Protein AF-A0A975KNW6-F1 (afdb_monomer)

Sequence (195 aa):
MSKVNPRGKPRDEEKLSDKDKADLKGDYRDTYIIEQSADDKGVGAQMEKNAQLIRDYNWMKNEIDRLQGIIWGGSAPIRSWGVAQYGIESVMPKVSRGKSYAELEALDIREKNQLDRLEKYERHVYALEKALDVLKDERQKIIYDCLLDEMTYRHIALHLARSKYYVRNQRNDIIGQISQSSQINAILTGEKQVV

Structure (mmCIF, N/CA/C/O backbone):
data_AF-A0A975KNW6-F1
#
_entry.id   AF-A0A975KNW6-F1
#
loop_
_atom_site.group_PDB
_atom_site.id
_atom_site.type_symbol
_atom_site.label_atom_id
_atom_site.label_alt_id
_atom_site.label_comp_id
_atom_site.label_asym_id
_atom_site.label_entity_id
_atom_site.label_seq_id
_atom_site.pdbx_PDB_ins_code
_atom_site.Cartn_x
_atom_site.Cartn_y
_atom_site.Cartn_z
_atom_site.occupancy
_atom_site.B_iso_or_equiv
_atom_site.auth_seq_id
_atom_site.auth_comp_id
_atom_site.auth_asym_id
_atom_site.auth_atom_id
_atom_site.pdbx_PDB_model_num
ATOM 1 N N . MET A 1 1 ? -53.222 6.533 -0.546 1.00 41.12 1 MET A N 1
ATOM 2 C CA . MET A 1 1 ? -53.286 7.608 -1.562 1.00 41.12 1 MET A CA 1
ATOM 3 C C . MET A 1 1 ? -52.133 8.575 -1.342 1.00 41.12 1 MET A C 1
ATOM 5 O O . MET A 1 1 ? -51.990 9.111 -0.249 1.00 41.12 1 MET A O 1
ATOM 9 N N . SER A 1 2 ? -51.282 8.707 -2.359 1.00 45.88 2 SER A N 1
ATOM 10 C CA . SER A 1 2 ? -50.082 9.547 -2.410 1.00 45.88 2 SER A CA 1
ATOM 11 C C . SER A 1 2 ? -50.409 11.028 -2.234 1.00 45.88 2 SER A C 1
ATOM 13 O O . SER A 1 2 ? -51.301 11.535 -2.914 1.00 45.88 2 SER A O 1
ATOM 15 N N . LYS A 1 3 ? -49.660 11.749 -1.396 1.00 42.38 3 LYS A N 1
ATOM 16 C CA . LYS A 1 3 ? -49.754 13.213 -1.347 1.00 42.38 3 LYS A CA 1
ATOM 17 C C . LYS A 1 3 ? -48.636 13.824 -2.191 1.00 42.38 3 LYS A C 1
ATOM 19 O O . LYS A 1 3 ? -47.479 13.864 -1.788 1.00 42.38 3 LYS A O 1
ATOM 24 N N . VAL A 1 4 ? -49.025 14.227 -3.398 1.00 38.12 4 VAL A N 1
ATOM 25 C CA . VAL A 1 4 ? -48.255 15.005 -4.376 1.00 38.12 4 VAL A CA 1
ATOM 26 C C . VAL A 1 4 ? -48.348 16.491 -4.001 1.00 38.12 4 VAL A C 1
ATOM 28 O O . VAL A 1 4 ? -49.409 16.960 -3.596 1.00 38.12 4 VAL A O 1
ATOM 31 N N . ASN A 1 5 ? -47.242 17.228 -4.125 1.00 41.69 5 ASN A N 1
ATOM 32 C CA . ASN A 1 5 ? -47.163 18.679 -3.905 1.00 41.69 5 ASN A CA 1
ATOM 33 C C . ASN A 1 5 ? -47.678 19.429 -5.165 1.00 41.69 5 ASN A C 1
ATOM 35 O O . ASN A 1 5 ? -47.299 19.029 -6.270 1.00 41.69 5 ASN A O 1
ATOM 39 N N . PRO A 1 6 ? -48.487 20.509 -5.080 1.00 40.09 6 PRO A N 1
ATOM 40 C CA . PRO A 1 6 ? -49.255 21.038 -6.214 1.00 40.09 6 PRO A CA 1
ATOM 41 C C . PRO A 1 6 ? -48.460 21.908 -7.212 1.00 40.09 6 PRO A C 1
ATOM 43 O O . PRO A 1 6 ? -49.023 22.801 -7.838 1.00 40.09 6 PRO A O 1
ATOM 46 N N . ARG A 1 7 ? -47.150 21.681 -7.391 1.00 43.50 7 ARG A N 1
ATOM 47 C CA . ARG A 1 7 ? -46.308 22.493 -8.299 1.00 43.50 7 ARG A CA 1
ATOM 48 C C . ARG A 1 7 ? -45.405 21.734 -9.272 1.00 43.50 7 ARG A C 1
ATOM 50 O O . ARG A 1 7 ? -44.588 22.378 -9.916 1.00 43.50 7 ARG A O 1
ATOM 57 N N . GLY A 1 8 ? -45.547 20.415 -9.422 1.00 43.66 8 GLY A N 1
ATOM 58 C CA . GLY A 1 8 ? -44.966 19.681 -10.560 1.00 43.66 8 GLY A CA 1
ATOM 59 C C . GLY A 1 8 ? -43.471 19.911 -10.844 1.00 43.66 8 GLY A C 1
ATOM 60 O O . GLY A 1 8 ? -43.059 19.784 -11.992 1.00 43.66 8 GLY A O 1
ATOM 61 N N . LYS A 1 9 ? -42.656 20.264 -9.840 1.00 40.28 9 LYS A N 1
ATOM 62 C CA . LYS A 1 9 ? -41.200 20.370 -9.986 1.00 40.28 9 LYS A CA 1
ATOM 63 C C . LYS A 1 9 ? -40.527 19.127 -9.396 1.00 40.28 9 LYS A C 1
ATOM 65 O O . LYS A 1 9 ? -40.972 18.673 -8.335 1.00 40.28 9 LYS A O 1
ATOM 70 N N . PRO A 1 10 ? -39.500 18.565 -10.064 1.00 37.00 10 PRO A N 1
ATOM 71 C CA . PRO A 1 10 ? -38.691 17.493 -9.495 1.00 37.00 10 PRO A CA 1
ATOM 72 C C . PRO A 1 10 ? -38.141 17.936 -8.138 1.00 37.00 10 PRO A C 1
ATOM 74 O O . PRO A 1 10 ? -37.842 19.115 -7.961 1.00 37.00 10 PRO A O 1
ATOM 77 N N . ARG A 1 11 ? -38.034 17.003 -7.183 1.00 43.94 11 ARG A N 1
ATOM 78 C CA . ARG A 1 11 ? -37.301 17.232 -5.931 1.00 43.94 11 ARG A CA 1
ATOM 79 C C . ARG A 1 11 ? -35.902 17.691 -6.322 1.00 43.94 11 ARG A C 1
ATOM 81 O O . ARG A 1 11 ? -35.208 16.940 -7.001 1.00 43.94 11 ARG A O 1
ATOM 88 N N . ASP A 1 12 ? -35.582 18.928 -5.968 1.00 41.41 12 ASP A N 1
ATOM 89 C CA . ASP A 1 12 ? -34.339 19.584 -6.332 1.00 41.41 12 ASP A CA 1
ATOM 90 C C . ASP A 1 12 ? -33.160 18.648 -6.044 1.00 41.41 12 ASP A C 1
ATOM 92 O O . ASP A 1 12 ? -33.037 18.106 -4.944 1.00 41.41 12 ASP A O 1
ATOM 96 N N . GLU A 1 13 ? -32.323 18.436 -7.059 1.00 46.88 13 GLU A N 1
ATOM 97 C CA . GLU A 1 13 ? -30.963 17.950 -6.874 1.00 46.88 13 GLU A CA 1
ATOM 98 C C . GLU A 1 13 ? -30.316 18.878 -5.847 1.00 46.88 13 GLU A C 1
ATOM 100 O O . GLU A 1 13 ? -30.053 20.051 -6.128 1.00 46.88 13 GLU A O 1
ATOM 105 N N . GLU A 1 14 ? -30.155 18.381 -4.623 1.00 50.44 14 GLU A N 1
ATOM 106 C CA . GLU A 1 14 ? -29.514 19.092 -3.530 1.00 50.44 14 GLU A CA 1
ATOM 107 C C . GLU A 1 14 ? -28.067 19.355 -3.951 1.00 50.44 14 GLU A C 1
ATOM 109 O O . GLU A 1 14 ? -27.184 18.502 -3.846 1.00 50.44 14 GLU A O 1
ATOM 114 N N . LYS A 1 15 ? -27.838 20.529 -4.547 1.00 48.03 15 LYS A N 1
ATOM 115 C CA . LYS A 1 15 ? -26.510 20.984 -4.937 1.00 48.03 15 LYS A CA 1
ATOM 116 C C . LYS A 1 15 ? -25.700 21.128 -3.659 1.00 48.03 15 LYS A C 1
ATOM 118 O O . LYS A 1 15 ? -25.860 22.105 -2.931 1.00 48.03 15 LYS A O 1
ATOM 123 N N . LEU A 1 16 ? -24.852 20.131 -3.418 1.00 48.84 16 LEU A N 1
ATOM 124 C CA . LEU A 1 16 ? -23.883 20.083 -2.331 1.00 48.84 16 LEU A CA 1
ATOM 125 C C . LEU A 1 16 ? -23.209 21.456 -2.192 1.00 48.84 16 LEU A C 1
ATOM 127 O O . LEU A 1 16 ? -22.674 21.975 -3.184 1.00 48.84 16 LEU A O 1
ATOM 131 N N . SER A 1 17 ? -23.298 22.069 -1.007 1.00 51.53 17 SER A N 1
ATOM 132 C CA . SER A 1 17 ? -22.885 23.459 -0.828 1.00 51.53 17 SER A CA 1
ATOM 133 C C . SER A 1 17 ? -21.381 23.602 -1.066 1.00 51.53 17 SER A C 1
ATOM 135 O O . SER A 1 17 ? -20.599 22.678 -0.836 1.00 51.53 17 SER A O 1
ATOM 137 N N . ASP A 1 18 ? -20.939 24.765 -1.542 1.00 52.47 18 ASP A N 1
ATOM 138 C CA . ASP A 1 18 ? -19.526 24.966 -1.880 1.00 52.47 18 ASP A CA 1
ATOM 139 C C . ASP A 1 18 ? -18.598 24.900 -0.646 1.00 52.47 18 ASP A C 1
ATOM 141 O O . ASP A 1 18 ? -17.398 24.671 -0.798 1.00 52.47 18 ASP A O 1
ATOM 145 N N . LYS A 1 19 ? -19.152 24.990 0.576 1.00 50.16 19 LYS A N 1
ATOM 146 C CA . LYS A 1 19 ? -18.443 24.672 1.828 1.00 50.16 19 LYS A CA 1
ATOM 147 C C . LYS A 1 19 ? -18.201 23.170 1.998 1.00 50.16 19 LYS A C 1
ATOM 149 O O . LYS A 1 19 ? -17.087 22.777 2.318 1.00 50.16 19 LYS A O 1
ATOM 154 N N . ASP A 1 20 ? -19.182 22.333 1.674 1.00 51.00 20 ASP A N 1
ATOM 155 C CA . ASP A 1 20 ? -19.053 20.871 1.756 1.00 51.00 20 ASP A CA 1
ATOM 156 C C . ASP A 1 20 ? -18.050 20.329 0.715 1.00 51.00 20 ASP A C 1
ATOM 158 O O . ASP A 1 20 ? -17.345 19.349 0.960 1.00 51.00 20 ASP A O 1
ATOM 162 N N . LYS A 1 21 ? -17.912 21.004 -0.438 1.00 46.75 21 LYS A N 1
ATOM 163 C CA . LYS A 1 21 ? -16.868 20.704 -1.443 1.00 46.75 21 LYS A CA 1
ATOM 164 C C . LYS A 1 21 ? -15.463 21.118 -0.995 1.00 46.75 21 LYS A C 1
ATOM 166 O O . LYS A 1 21 ? -14.488 20.485 -1.403 1.00 46.75 21 LYS A O 1
ATOM 171 N N . ALA A 1 22 ? -15.349 22.172 -0.186 1.00 44.91 22 ALA A N 1
ATOM 172 C CA . ALA A 1 22 ? -14.082 22.604 0.402 1.00 44.91 22 ALA A CA 1
ATOM 173 C C . ALA A 1 22 ? -13.646 21.667 1.544 1.00 44.91 22 ALA A C 1
ATOM 175 O O . ALA A 1 22 ? -12.467 21.317 1.620 1.00 44.91 22 ALA A O 1
ATOM 176 N N . ASP A 1 23 ? -14.594 21.165 2.340 1.00 45.78 23 ASP A N 1
ATOM 177 C CA . ASP A 1 23 ? -14.338 20.184 3.403 1.00 45.78 23 ASP A CA 1
ATOM 178 C C . ASP A 1 23 ? -13.879 18.824 2.845 1.00 45.78 23 ASP A C 1
ATOM 180 O O . ASP A 1 23 ? -13.002 18.180 3.422 1.00 45.78 23 ASP A O 1
ATOM 184 N N . LEU A 1 24 ? -14.360 18.426 1.659 1.00 46.09 24 LEU A N 1
ATOM 185 C CA . LEU A 1 24 ? -13.878 17.233 0.944 1.00 46.09 24 LEU A CA 1
ATOM 186 C C . LEU A 1 24 ? -12.406 17.332 0.503 1.00 46.09 24 LEU A C 1
ATOM 188 O O . LEU A 1 24 ? -11.739 16.306 0.385 1.00 46.09 24 LEU A O 1
ATOM 192 N N . LYS A 1 25 ? -11.876 18.545 0.288 1.00 38.94 25 LYS A N 1
ATOM 193 C CA . LYS A 1 25 ? -10.448 18.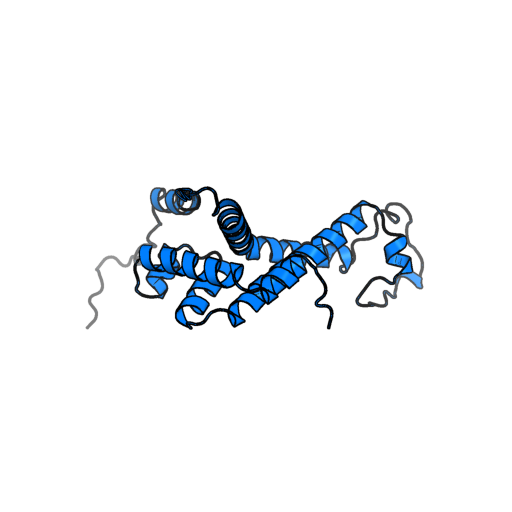772 -0.010 1.00 38.94 25 LYS A CA 1
ATOM 194 C C . LYS A 1 25 ? -9.604 19.057 1.242 1.00 38.94 25 LYS A C 1
ATOM 196 O O . LYS A 1 25 ? -8.379 18.973 1.169 1.00 38.94 25 LYS A O 1
ATOM 201 N N . GLY A 1 26 ? -10.237 19.395 2.369 1.00 34.81 26 GLY A N 1
ATOM 202 C CA . GLY A 1 26 ? -9.580 19.813 3.613 1.00 34.81 26 GLY A CA 1
ATOM 203 C C . GLY A 1 26 ? -9.347 18.706 4.649 1.00 34.81 26 GLY A C 1
ATOM 204 O O . GLY A 1 26 ? -8.400 18.806 5.423 1.00 34.81 26 GLY A O 1
ATOM 205 N N . ASP A 1 27 ? -10.142 17.630 4.647 1.00 42.25 27 ASP A N 1
ATOM 206 C CA . ASP A 1 27 ? -10.111 16.589 5.701 1.00 42.25 27 ASP A CA 1
ATOM 207 C C . ASP A 1 27 ? -8.906 15.616 5.586 1.00 42.25 27 ASP A C 1
ATOM 209 O O . ASP A 1 27 ? -8.661 14.805 6.475 1.00 42.25 27 ASP A O 1
ATOM 213 N N . TYR A 1 28 ? -8.109 15.703 4.509 1.00 43.47 28 TYR A N 1
ATOM 214 C CA . TYR A 1 28 ? -6.912 14.867 4.294 1.00 43.47 28 TYR A CA 1
ATOM 215 C C . TYR A 1 28 ? -5.630 15.395 4.965 1.00 43.47 28 TYR A C 1
ATOM 217 O O . TYR A 1 28 ? -4.590 14.738 4.900 1.00 43.47 28 TYR A O 1
ATOM 225 N N . ARG A 1 29 ? -5.682 16.561 5.627 1.00 39.34 29 ARG A N 1
ATOM 226 C CA . ARG A 1 29 ? -4.549 17.151 6.368 1.00 39.34 29 ARG A CA 1
ATOM 227 C C . ARG A 1 29 ? -4.716 17.071 7.886 1.00 39.34 29 ARG A C 1
ATOM 229 O O . ARG A 1 29 ? -4.281 17.972 8.596 1.00 39.34 29 ARG A O 1
ATOM 236 N N . ASP A 1 30 ? -5.328 16.004 8.393 1.00 38.41 30 ASP A N 1
ATOM 237 C CA . ASP A 1 30 ? -5.411 15.784 9.837 1.00 38.41 30 ASP A CA 1
ATOM 238 C C . ASP A 1 30 ? -4.037 15.305 10.346 1.00 38.41 30 ASP A C 1
ATOM 240 O O . ASP A 1 30 ? -3.659 14.136 10.233 1.00 38.41 3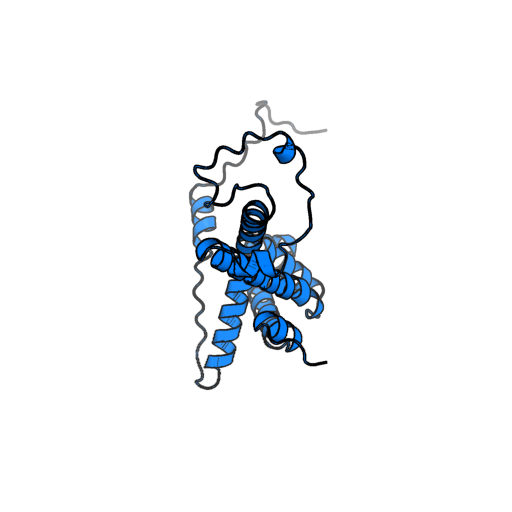0 ASP A O 1
ATOM 244 N N . THR A 1 31 ? -3.240 16.270 10.805 1.00 40.47 31 THR A N 1
ATOM 245 C CA . THR A 1 31 ? -1.871 16.107 11.293 1.00 40.47 31 THR A CA 1
ATOM 246 C C . THR A 1 31 ? -1.819 15.098 12.433 1.00 40.47 31 THR A C 1
ATOM 248 O O . THR A 1 31 ? -2.440 15.277 13.481 1.00 40.47 31 THR A O 1
ATOM 251 N N . TYR A 1 32 ? -1.043 14.040 12.227 1.00 43.53 32 TYR A N 1
ATOM 252 C CA . TYR A 1 32 ? -0.640 13.108 13.265 1.00 43.53 32 TYR A CA 1
ATOM 253 C C . TYR A 1 32 ? 0.228 13.825 14.302 1.00 43.53 32 TYR A C 1
ATOM 255 O O . TYR A 1 32 ? 1.377 14.159 14.027 1.00 43.53 32 TYR A O 1
ATOM 263 N N . ILE A 1 33 ? -0.302 14.032 15.505 1.00 36.81 33 ILE A N 1
ATOM 264 C CA . ILE A 1 33 ? 0.531 14.251 16.688 1.00 36.81 33 ILE A CA 1
ATOM 265 C C . ILE A 1 33 ? 0.653 12.888 17.363 1.00 36.81 33 ILE A C 1
ATOM 267 O O . ILE A 1 33 ? -0.275 12.419 18.017 1.00 36.81 33 ILE A O 1
ATOM 271 N N . ILE A 1 34 ? 1.777 12.218 17.116 1.00 45.09 34 ILE A N 1
ATOM 272 C CA . ILE A 1 34 ? 2.233 11.083 17.917 1.00 45.09 34 ILE A CA 1
ATOM 273 C C . ILE A 1 34 ? 3.106 11.702 19.013 1.00 45.09 34 ILE A C 1
ATOM 275 O O . ILE A 1 34 ? 4.195 12.196 18.718 1.00 45.09 34 ILE A O 1
ATOM 279 N N . GLU A 1 35 ? 2.615 11.752 20.251 1.00 37.69 35 GLU A N 1
ATOM 280 C CA . GLU A 1 35 ? 3.440 12.116 21.410 1.00 37.69 35 GLU A CA 1
ATOM 281 C C . GLU A 1 35 ? 4.535 11.045 21.581 1.00 37.69 35 GLU A C 1
ATOM 283 O O . GLU A 1 35 ? 4.246 9.851 21.626 1.00 37.69 35 GLU A O 1
ATOM 288 N N . GLN A 1 36 ? 5.804 11.471 21.558 1.00 38.66 36 GLN A N 1
ATOM 289 C CA . GLN A 1 36 ? 6.978 10.602 21.413 1.00 38.66 36 GLN A CA 1
ATOM 290 C C . GLN A 1 36 ? 7.615 10.225 22.761 1.00 38.66 36 GLN A C 1
ATOM 292 O O . GLN A 1 36 ? 8.067 11.110 23.489 1.00 38.66 36 GLN A O 1
ATOM 297 N N . SER A 1 37 ? 7.811 8.925 23.005 1.00 36.44 37 SER A N 1
ATOM 298 C CA . SER A 1 37 ? 8.944 8.386 23.779 1.00 36.44 37 SER A CA 1
ATOM 299 C C . SER A 1 37 ? 10.050 7.907 22.828 1.00 36.44 37 SER A C 1
ATOM 301 O O . SER A 1 37 ? 9.799 7.451 21.715 1.00 36.44 37 SER A O 1
ATOM 303 N N . ALA A 1 38 ? 11.313 8.095 23.218 1.00 43.25 38 ALA A N 1
ATOM 304 C CA . ALA A 1 38 ? 12.456 8.087 22.300 1.00 43.25 38 ALA A CA 1
ATOM 305 C C . ALA A 1 38 ? 12.845 6.710 21.715 1.00 43.25 38 ALA A C 1
ATOM 307 O O . ALA A 1 38 ? 13.523 6.695 20.685 1.00 43.25 38 ALA A O 1
ATOM 308 N N . ASP A 1 39 ? 12.361 5.604 22.287 1.00 48.56 39 ASP A N 1
ATOM 309 C CA . ASP A 1 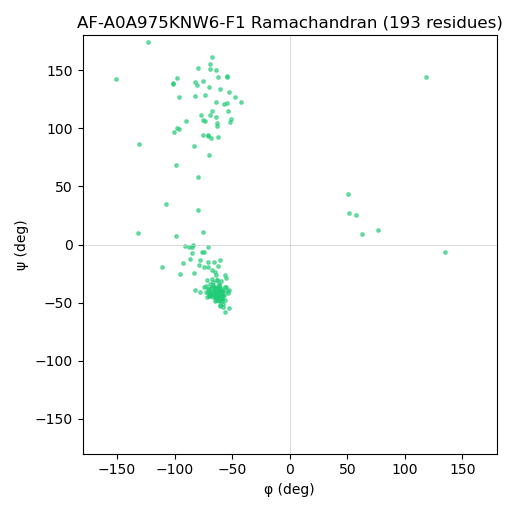39 ? 12.571 4.235 21.784 1.00 48.56 39 ASP A CA 1
ATOM 310 C C . ASP A 1 39 ? 11.518 3.816 20.728 1.00 48.56 39 ASP A C 1
ATOM 312 O O . ASP A 1 39 ? 11.729 2.879 19.958 1.00 48.56 39 ASP A O 1
ATOM 316 N N . ASP A 1 40 ? 10.433 4.591 20.586 1.00 52.91 40 ASP A N 1
ATOM 317 C CA . ASP A 1 40 ? 9.322 4.351 19.648 1.00 52.91 40 ASP A CA 1
ATOM 318 C C . ASP A 1 40 ? 9.539 4.960 18.251 1.00 52.91 40 ASP A C 1
ATOM 320 O O . ASP A 1 40 ? 8.715 4.798 17.344 1.00 52.91 40 ASP A O 1
ATOM 324 N N . LYS A 1 41 ? 10.655 5.668 18.031 1.00 52.84 41 LYS A N 1
ATOM 325 C CA . LYS A 1 41 ? 10.902 6.424 16.786 1.00 52.84 41 LYS A CA 1
ATOM 326 C C . LYS A 1 41 ? 10.951 5.536 15.539 1.00 52.84 41 LYS A C 1
ATOM 328 O O . LYS A 1 41 ? 10.514 5.964 14.472 1.00 52.84 41 LYS A O 1
ATOM 333 N N . GLY A 1 42 ? 11.461 4.308 15.662 1.00 59.41 42 GLY A N 1
ATOM 334 C CA . GLY A 1 42 ? 11.544 3.358 14.547 1.00 59.41 42 GLY A CA 1
ATOM 335 C C . GLY A 1 42 ? 10.181 2.789 14.147 1.00 59.41 42 GLY A C 1
ATOM 336 O O . GLY A 1 42 ? 9.838 2.767 12.964 1.00 59.41 42 GLY A O 1
ATOM 337 N N . VAL A 1 43 ? 9.379 2.391 15.139 1.00 63.28 43 VAL A N 1
ATOM 338 C CA . VAL A 1 43 ? 8.045 1.812 14.923 1.00 63.28 43 VAL A CA 1
ATOM 339 C C . VAL A 1 43 ? 7.078 2.878 14.413 1.00 63.28 43 VAL A C 1
ATOM 341 O O . VAL A 1 43 ? 6.396 2.651 13.415 1.00 63.28 43 VAL A O 1
ATOM 344 N N . GLY A 1 44 ? 7.087 4.077 15.007 1.00 72.56 44 GLY A N 1
ATOM 345 C CA . GLY A 1 44 ? 6.262 5.197 14.546 1.00 72.56 44 GLY A CA 1
ATOM 346 C C . GLY A 1 44 ? 6.575 5.612 13.105 1.00 72.56 44 GLY A C 1
ATOM 347 O O . GLY A 1 44 ? 5.660 5.823 12.308 1.00 72.56 44 GLY A O 1
ATOM 348 N N . ALA A 1 45 ? 7.858 5.646 12.725 1.00 79.25 45 ALA A N 1
ATOM 349 C CA . ALA A 1 45 ? 8.260 5.933 11.349 1.00 79.25 45 ALA A CA 1
ATOM 350 C C . ALA A 1 45 ? 7.791 4.851 10.361 1.00 79.25 45 ALA A C 1
ATOM 352 O O . ALA A 1 45 ? 7.398 5.173 9.240 1.00 79.25 45 ALA A O 1
ATOM 353 N N . GLN A 1 46 ? 7.813 3.576 10.760 1.00 80.62 46 GLN A N 1
ATOM 354 C CA . GLN A 1 46 ? 7.316 2.485 9.920 1.00 80.62 46 GLN A CA 1
ATOM 355 C C . GLN A 1 46 ? 5.793 2.529 9.762 1.00 80.62 46 GLN A C 1
ATOM 357 O O . GLN A 1 46 ? 5.284 2.320 8.661 1.00 80.62 46 GLN A O 1
ATOM 362 N N . MET A 1 47 ? 5.064 2.845 10.833 1.00 84.69 47 MET A N 1
ATOM 363 C CA . MET A 1 47 ? 3.614 3.026 10.778 1.00 84.69 47 MET A CA 1
ATOM 364 C C . MET A 1 47 ? 3.225 4.170 9.835 1.00 84.69 47 MET A C 1
ATOM 366 O O . MET A 1 47 ? 2.320 3.995 9.023 1.00 84.69 47 MET A O 1
ATOM 370 N N . GLU A 1 48 ? 3.936 5.304 9.874 1.00 87.00 48 GLU A N 1
ATOM 371 C CA . GLU A 1 48 ? 3.683 6.418 8.947 1.00 87.00 48 GLU A CA 1
ATOM 372 C C . GLU A 1 48 ? 3.977 6.027 7.492 1.00 87.00 48 GLU A C 1
ATOM 374 O O . GLU A 1 48 ? 3.191 6.337 6.598 1.00 87.00 48 GLU A O 1
ATOM 379 N N . LYS A 1 49 ? 5.059 5.276 7.240 1.00 89.31 49 LYS A N 1
ATOM 380 C CA . LYS A 1 49 ? 5.345 4.737 5.899 1.00 89.31 49 LYS A CA 1
ATOM 381 C C . LYS A 1 49 ? 4.211 3.842 5.403 1.00 89.31 49 LYS A C 1
ATOM 383 O O . LYS A 1 49 ? 3.731 4.041 4.293 1.00 89.31 49 LYS A O 1
ATOM 388 N N . ASN A 1 50 ? 3.744 2.901 6.221 1.00 91.00 50 ASN A N 1
ATOM 389 C CA . ASN A 1 50 ? 2.645 2.007 5.849 1.00 91.00 50 ASN A CA 1
ATOM 390 C C . ASN A 1 50 ? 1.342 2.791 5.615 1.00 91.00 50 ASN A C 1
ATOM 392 O O . ASN A 1 50 ? 0.623 2.527 4.654 1.00 91.00 50 ASN A O 1
ATOM 396 N N . ALA A 1 51 ? 1.065 3.800 6.444 1.00 90.81 51 ALA A N 1
ATOM 397 C CA . ALA A 1 51 ? -0.072 4.698 6.270 1.00 90.81 51 ALA A CA 1
ATOM 398 C C . ALA A 1 51 ? -0.014 5.465 4.939 1.00 90.81 51 ALA A C 1
ATOM 400 O O . ALA A 1 51 ? -1.044 5.633 4.286 1.00 90.81 51 ALA A O 1
ATOM 401 N N . GLN A 1 52 ? 1.177 5.915 4.534 1.00 91.06 52 GLN A N 1
ATOM 402 C CA . GLN A 1 52 ? 1.401 6.556 3.243 1.00 91.06 52 GLN A CA 1
ATOM 403 C C . GLN A 1 52 ? 1.188 5.581 2.081 1.00 91.06 52 GLN A C 1
ATOM 405 O O . GLN A 1 52 ? 0.496 5.928 1.134 1.00 91.06 52 GLN A O 1
ATOM 410 N N . LEU A 1 53 ? 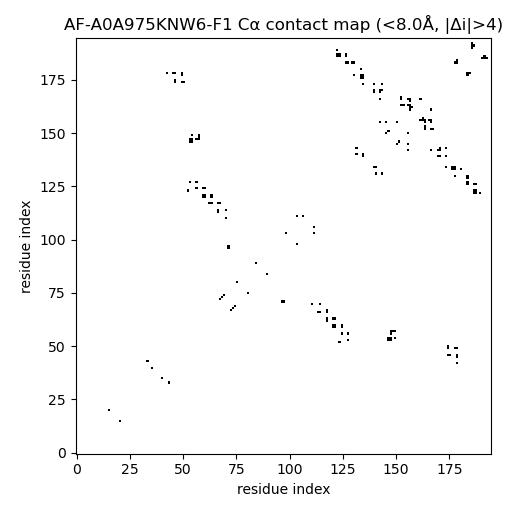1.689 4.347 2.184 1.00 91.62 53 LEU A N 1
ATOM 411 C CA . LEU A 1 53 ? 1.500 3.330 1.146 1.00 91.62 53 LEU A CA 1
ATOM 412 C C . LEU A 1 53 ? 0.030 2.976 0.914 1.00 91.62 53 LEU A C 1
ATOM 414 O O . LEU A 1 53 ? -0.377 2.835 -0.234 1.00 91.62 53 LEU A O 1
ATOM 418 N N . ILE A 1 54 ? -0.767 2.880 1.982 1.00 92.88 54 ILE A N 1
ATOM 419 C CA . ILE A 1 54 ? -2.218 2.668 1.873 1.00 92.88 54 ILE A CA 1
ATOM 420 C C . ILE A 1 54 ? -2.870 3.834 1.121 1.00 92.88 54 ILE A C 1
ATOM 422 O O . ILE A 1 54 ? -3.681 3.601 0.233 1.00 92.88 54 ILE A O 1
ATOM 426 N N . ARG A 1 55 ? -2.494 5.083 1.441 1.00 91.06 55 ARG A N 1
ATOM 427 C CA . ARG A 1 55 ? -3.007 6.274 0.739 1.00 91.06 55 ARG A CA 1
ATOM 428 C C . ARG A 1 55 ? -2.618 6.286 -0.739 1.00 91.06 55 ARG A C 1
ATOM 430 O O . ARG A 1 55 ? -3.426 6.676 -1.567 1.00 91.06 55 ARG A O 1
ATOM 437 N N . ASP A 1 56 ? -1.403 5.858 -1.058 1.00 92.50 56 ASP A N 1
ATOM 438 C CA . ASP A 1 56 ? -0.874 5.898 -2.422 1.00 92.50 56 ASP A CA 1
ATOM 439 C C . ASP A 1 56 ? -1.304 4.688 -3.272 1.00 92.50 56 ASP A C 1
ATOM 441 O O . ASP A 1 56 ? -0.934 4.616 -4.442 1.00 92.50 56 ASP A O 1
ATOM 445 N N . TYR A 1 57 ? -2.076 3.737 -2.727 1.00 92.56 57 TYR A N 1
ATOM 446 C CA . TYR A 1 57 ? -2.459 2.490 -3.404 1.00 92.56 57 TYR A CA 1
ATOM 447 C C . TYR A 1 57 ? -3.089 2.719 -4.784 1.00 92.56 57 TYR A C 1
ATOM 449 O O . TYR A 1 57 ? -2.598 2.188 -5.784 1.00 92.56 57 TYR A O 1
ATOM 457 N N . ASN A 1 58 ? -4.139 3.540 -4.862 1.00 90.06 58 ASN A N 1
ATOM 458 C CA . ASN A 1 58 ? -4.850 3.790 -6.115 1.00 90.06 58 ASN A CA 1
ATOM 459 C C . ASN A 1 58 ? -3.957 4.529 -7.129 1.00 90.06 58 ASN A C 1
ATOM 461 O O . ASN A 1 58 ? -3.914 4.188 -8.311 1.00 90.06 58 ASN A O 1
ATOM 465 N N . TRP A 1 59 ? -3.168 5.503 -6.663 1.00 93.81 59 TRP A N 1
ATOM 466 C CA . TRP A 1 59 ? -2.173 6.180 -7.497 1.00 93.81 59 TRP A CA 1
ATOM 467 C C . TRP A 1 59 ? -1.131 5.200 -8.058 1.00 93.81 59 TRP A C 1
ATOM 469 O O . TRP A 1 59 ? -0.844 5.241 -9.255 1.00 93.81 59 TRP A O 1
ATOM 479 N N . MET A 1 60 ? -0.616 4.284 -7.229 1.00 91.75 60 MET A N 1
ATOM 480 C CA . MET A 1 60 ? 0.330 3.252 -7.658 1.00 91.75 60 MET A CA 1
ATOM 481 C C . MET A 1 60 ? -0.288 2.330 -8.709 1.00 91.75 60 MET A C 1
ATOM 483 O O . MET A 1 60 ? 0.380 2.048 -9.696 1.00 91.75 60 MET A O 1
ATOM 487 N N . LYS A 1 61 ? -1.551 1.906 -8.563 1.00 88.44 61 LYS A N 1
ATOM 488 C CA . LYS A 1 61 ? -2.236 1.085 -9.580 1.00 88.44 61 LYS A CA 1
ATOM 489 C C . LYS A 1 61 ? -2.366 1.794 -10.923 1.00 88.44 61 LYS A C 1
ATOM 491 O O . LYS A 1 61 ? -1.993 1.229 -11.944 1.00 88.44 61 LYS A O 1
ATOM 496 N N . ASN A 1 62 ? -2.793 3.053 -10.917 1.00 90.38 62 ASN A N 1
ATOM 497 C CA . ASN A 1 62 ? -2.888 3.846 -12.144 1.00 90.38 62 ASN A CA 1
ATOM 498 C C . ASN A 1 62 ? -1.514 4.041 -12.815 1.00 90.38 62 ASN A C 1
ATOM 500 O O . ASN A 1 62 ? -1.394 4.028 -14.041 1.00 90.38 62 ASN A O 1
ATOM 504 N N . GLU A 1 63 ? -0.463 4.226 -12.014 1.00 92.12 63 GLU A N 1
ATOM 505 C CA . GLU A 1 63 ? 0.903 4.370 -12.517 1.00 92.12 63 GLU A CA 1
ATOM 506 C C . GLU A 1 63 ? 1.476 3.045 -13.033 1.00 92.12 63 GLU A C 1
ATOM 508 O O . GLU A 1 63 ? 2.177 3.056 -14.045 1.00 92.12 63 GLU A O 1
ATOM 513 N N . ILE A 1 64 ? 1.146 1.914 -12.399 1.00 86.25 64 ILE A N 1
ATOM 514 C CA . ILE A 1 64 ? 1.421 0.571 -12.922 1.00 86.25 64 ILE A CA 1
ATOM 515 C C . ILE A 1 64 ? 0.775 0.454 -14.299 1.00 86.25 64 ILE A C 1
ATOM 517 O O . ILE A 1 64 ? 1.508 0.300 -15.268 1.00 86.25 64 ILE A O 1
ATOM 521 N N . ASP A 1 65 ? -0.537 0.652 -14.429 1.00 85.38 65 ASP A N 1
ATOM 522 C CA . ASP A 1 65 ? -1.245 0.524 -15.712 1.00 85.38 65 ASP A CA 1
ATOM 523 C C . ASP A 1 65 ? -0.609 1.390 -16.816 1.00 85.38 65 ASP A C 1
ATOM 525 O O . ASP A 1 65 ? -0.391 0.938 -17.946 1.00 85.38 65 ASP A O 1
ATOM 529 N N . ARG A 1 66 ? -0.212 2.626 -16.481 1.00 89.12 66 ARG A N 1
ATOM 530 C CA . ARG A 1 66 ? 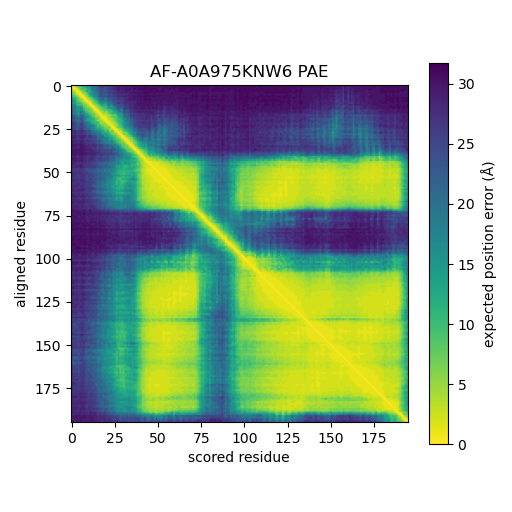0.502 3.522 -17.402 1.00 89.12 66 ARG A CA 1
ATOM 531 C C . ARG A 1 66 ? 1.881 2.981 -17.797 1.00 89.12 66 ARG A C 1
ATOM 533 O O . ARG A 1 66 ? 2.240 3.035 -18.974 1.00 89.12 66 ARG A O 1
ATOM 540 N N . LEU A 1 67 ? 2.681 2.513 -16.837 1.00 85.81 67 LEU A N 1
ATOM 541 C CA . LEU A 1 67 ? 4.026 1.975 -17.077 1.00 85.81 67 LEU A CA 1
ATOM 542 C C . LEU A 1 67 ? 3.971 0.661 -17.859 1.00 85.81 67 LEU A C 1
ATOM 544 O O . LEU A 1 67 ? 4.724 0.505 -18.818 1.00 85.81 67 LEU A O 1
ATOM 548 N N . GLN A 1 68 ? 3.046 -0.232 -17.512 1.00 82.38 68 GLN A N 1
ATOM 549 C CA . GLN A 1 68 ? 2.765 -1.466 -18.240 1.00 82.38 68 GLN A CA 1
ATOM 550 C C . GLN A 1 68 ? 2.377 -1.158 -19.693 1.00 82.38 68 GLN A C 1
ATOM 552 O O . GLN A 1 68 ? 2.918 -1.758 -20.625 1.00 82.38 68 GLN A O 1
ATOM 557 N N . GLY A 1 69 ? 1.524 -0.149 -19.902 1.00 79.25 69 GLY A N 1
ATOM 558 C CA . GLY A 1 69 ? 1.183 0.359 -21.228 1.00 79.25 69 GLY A CA 1
ATOM 559 C C . GLY A 1 69 ? 2.391 0.893 -22.004 1.00 79.25 69 GLY A C 1
ATOM 560 O O . GLY A 1 69 ? 2.538 0.590 -23.178 1.00 79.25 69 GLY A O 1
ATOM 561 N N . ILE A 1 70 ? 3.305 1.632 -21.373 1.00 81.62 70 ILE A N 1
ATOM 562 C CA . ILE A 1 70 ? 4.508 2.148 -22.054 1.00 81.62 70 ILE A CA 1
ATOM 563 C C . ILE A 1 70 ? 5.489 1.025 -22.410 1.00 81.62 70 ILE A C 1
ATOM 565 O O . ILE A 1 70 ? 6.074 1.040 -23.491 1.00 81.62 70 ILE A O 1
ATOM 569 N N . ILE A 1 71 ? 5.698 0.078 -21.496 1.00 75.94 71 ILE A N 1
ATOM 570 C CA . ILE A 1 71 ? 6.756 -0.935 -21.594 1.00 75.94 71 ILE A CA 1
ATOM 571 C C . ILE A 1 71 ? 6.332 -2.103 -22.488 1.00 75.94 71 ILE A C 1
ATOM 573 O O . ILE A 1 71 ? 7.153 -2.609 -23.256 1.00 75.94 71 ILE A O 1
ATOM 577 N N . TRP A 1 72 ? 5.070 -2.527 -22.397 1.00 72.69 72 TRP A N 1
ATOM 578 C CA . TRP A 1 72 ? 4.537 -3.675 -23.137 1.00 72.69 72 TRP A CA 1
ATOM 579 C C . TRP A 1 72 ? 3.530 -3.284 -24.226 1.00 72.69 72 TRP A C 1
ATOM 581 O O . TRP A 1 72 ? 3.317 -4.051 -25.163 1.00 72.69 72 TRP A O 1
ATOM 591 N N . GLY A 1 73 ? 2.941 -2.089 -24.150 1.00 62.59 73 GLY A N 1
ATOM 592 C CA . GLY A 1 73 ? 1.976 -1.559 -25.115 1.00 62.59 73 GLY A CA 1
ATOM 593 C C . GLY A 1 73 ? 2.602 -0.602 -26.135 1.00 62.59 73 GLY A C 1
ATOM 594 O O . GLY A 1 73 ? 2.313 0.588 -26.146 1.00 62.59 73 GLY A O 1
ATOM 595 N N . GLY A 1 74 ? 3.441 -1.123 -27.031 1.00 53.50 74 GLY A N 1
ATOM 596 C CA . GLY A 1 74 ? 3.665 -0.543 -28.366 1.00 53.50 74 GLY A CA 1
ATOM 597 C C . GLY A 1 74 ? 4.266 0.868 -28.485 1.00 53.50 74 GLY A C 1
ATOM 598 O O . GLY A 1 74 ? 4.301 1.389 -29.600 1.00 53.50 74 GLY A O 1
ATOM 599 N N . SER A 1 75 ? 4.760 1.506 -27.417 1.00 44.50 75 SER A N 1
ATOM 600 C CA . SER A 1 75 ? 5.560 2.725 -27.582 1.00 44.50 75 SER A CA 1
ATOM 601 C C . SER A 1 75 ? 6.872 2.346 -28.261 1.00 44.50 75 SER A C 1
ATOM 603 O O . SER A 1 75 ? 7.680 1.613 -27.694 1.00 44.50 75 SER A O 1
ATOM 605 N N . ALA A 1 76 ? 7.079 2.846 -29.479 1.00 47.28 76 ALA A N 1
ATOM 606 C CA . ALA A 1 76 ? 8.324 2.655 -30.204 1.00 47.28 76 ALA A CA 1
ATOM 607 C C . ALA A 1 76 ? 9.503 3.099 -29.306 1.00 47.28 76 ALA A C 1
ATOM 609 O O . ALA A 1 76 ? 9.419 4.180 -28.704 1.00 47.28 76 ALA A O 1
ATOM 610 N N . PRO A 1 77 ? 10.564 2.284 -29.156 1.00 47.09 77 PRO A N 1
ATOM 611 C CA . PRO A 1 77 ? 11.729 2.673 -28.371 1.00 47.09 77 PRO A CA 1
ATOM 612 C C . PRO A 1 77 ? 12.262 4.011 -28.894 1.00 47.09 77 PRO A C 1
ATOM 614 O O . PRO A 1 77 ? 12.240 4.272 -30.093 1.00 47.09 77 PRO A O 1
ATOM 617 N N . ILE A 1 78 ? 12.780 4.880 -28.025 1.00 47.38 78 ILE A N 1
ATOM 618 C CA . ILE A 1 78 ? 13.348 6.175 -28.463 1.00 47.38 78 ILE A CA 1
ATOM 619 C C . ILE A 1 78 ? 14.459 5.980 -29.508 1.00 47.38 78 ILE A C 1
ATOM 621 O O . ILE A 1 78 ? 14.650 6.826 -30.377 1.00 47.38 78 ILE A O 1
ATOM 625 N N . ARG A 1 79 ? 15.124 4.819 -29.501 1.00 47.03 79 ARG A N 1
ATOM 626 C CA . ARG A 1 79 ? 16.104 4.415 -30.518 1.00 47.03 79 ARG A CA 1
ATOM 627 C C . ARG A 1 79 ? 15.534 4.271 -31.936 1.00 47.03 79 ARG A C 1
ATOM 629 O O . ARG A 1 79 ? 16.306 4.301 -32.887 1.00 47.03 79 ARG A O 1
ATOM 636 N N . SER A 1 80 ? 14.216 4.147 -32.101 1.00 45.91 80 SER A N 1
ATOM 637 C CA . SER A 1 80 ? 13.539 4.165 -33.404 1.00 45.91 80 SER A CA 1
ATOM 638 C C . SER A 1 80 ? 12.925 5.526 -33.756 1.00 45.91 80 SER A C 1
ATOM 640 O O . SER A 1 80 ? 12.245 5.635 -34.776 1.00 45.91 80 SER A O 1
ATOM 642 N N . TRP A 1 81 ? 13.173 6.585 -32.972 1.00 38.19 81 TRP A N 1
ATOM 643 C CA . TRP A 1 81 ? 12.838 7.964 -33.349 1.00 38.19 81 TRP A CA 1
ATOM 644 C C . TRP A 1 81 ? 13.771 8.431 -34.480 1.00 38.19 81 TRP A C 1
ATOM 646 O O . TRP A 1 81 ? 14.758 9.125 -34.256 1.00 38.19 81 TRP A O 1
ATOM 656 N N . GLY A 1 82 ? 13.496 7.981 -35.708 1.00 45.03 82 GLY A N 1
ATOM 657 C CA . GLY A 1 82 ? 14.252 8.351 -36.910 1.00 45.03 82 GLY A CA 1
ATOM 658 C C . GLY A 1 82 ? 14.608 7.202 -37.855 1.00 45.03 82 GLY A C 1
ATOM 659 O O . GLY A 1 82 ? 15.084 7.468 -38.955 1.00 45.03 82 GLY A O 1
ATOM 660 N N . VAL A 1 83 ? 14.348 5.942 -37.488 1.00 49.41 83 VAL A N 1
ATOM 661 C CA . VAL A 1 83 ? 14.522 4.808 -38.409 1.00 49.41 83 VAL A CA 1
ATOM 662 C C . VAL A 1 83 ? 13.150 4.437 -38.946 1.00 49.41 83 VAL A C 1
ATOM 664 O O . VAL A 1 83 ? 12.365 3.763 -38.284 1.00 49.41 83 VAL A O 1
ATOM 667 N N . ALA A 1 84 ? 12.824 4.945 -40.129 1.00 41.91 84 ALA A N 1
ATOM 668 C CA . ALA A 1 84 ? 11.577 4.618 -40.792 1.00 41.91 84 ALA A CA 1
ATOM 669 C C . ALA A 1 84 ? 11.550 3.111 -41.104 1.00 41.91 84 ALA A C 1
ATOM 671 O O . ALA A 1 84 ? 12.244 2.642 -42.003 1.00 41.91 84 ALA A O 1
ATOM 672 N N . GLN A 1 85 ? 10.786 2.342 -40.328 1.00 48.56 85 GLN A N 1
ATOM 673 C CA . GLN A 1 85 ? 10.717 0.884 -40.428 1.00 48.56 85 GLN A CA 1
ATOM 674 C C . GLN A 1 85 ? 9.791 0.464 -41.586 1.00 48.56 85 GLN A C 1
ATOM 676 O O . GLN A 1 85 ? 8.783 -0.217 -41.402 1.00 48.56 85 GLN A O 1
ATOM 681 N N . TYR A 1 86 ? 10.118 0.918 -42.799 1.00 39.78 86 TYR A N 1
ATOM 682 C CA . TYR A 1 86 ? 9.459 0.507 -44.036 1.00 39.78 86 TYR A CA 1
ATOM 683 C C . TYR A 1 86 ? 10.071 -0.814 -44.504 1.00 39.78 86 TYR A C 1
ATOM 685 O O . TYR A 1 86 ? 11.000 -0.849 -45.305 1.00 39.78 86 TYR A O 1
ATOM 693 N N . GLY A 1 87 ? 9.553 -1.913 -43.968 1.00 49.88 87 GLY A N 1
ATOM 694 C CA . GLY A 1 87 ? 9.885 -3.264 -44.398 1.00 49.88 87 GLY A CA 1
ATOM 695 C C . GLY A 1 87 ? 8.701 -4.188 -44.156 1.00 49.88 87 GLY A C 1
ATOM 696 O O . GLY A 1 87 ? 8.002 -4.064 -43.155 1.00 49.88 87 GLY A O 1
ATOM 697 N N . ILE A 1 88 ? 8.479 -5.125 -45.075 1.00 47.31 88 ILE A N 1
ATOM 698 C CA . ILE A 1 88 ? 7.417 -6.147 -45.012 1.00 47.31 88 ILE A CA 1
ATOM 699 C C . ILE A 1 88 ? 7.573 -7.053 -43.765 1.00 47.31 88 ILE A C 1
ATOM 701 O O . ILE A 1 88 ? 6.629 -7.719 -43.352 1.00 47.31 88 ILE A O 1
ATOM 705 N N . GLU A 1 89 ? 8.729 -7.006 -43.095 1.00 48.28 89 GLU A N 1
ATOM 706 C CA . GLU A 1 89 ? 8.984 -7.673 -41.812 1.00 48.28 89 GLU A CA 1
ATOM 707 C C . GLU A 1 89 ? 8.390 -6.954 -40.583 1.00 48.28 89 GLU A C 1
ATOM 709 O O . GLU A 1 89 ? 8.247 -7.569 -39.529 1.00 48.28 89 GLU A O 1
ATOM 714 N N . SER A 1 90 ? 7.948 -5.695 -40.704 1.00 45.66 90 SER A N 1
ATOM 715 C CA . SER A 1 90 ? 7.257 -4.959 -39.626 1.00 45.66 90 SER A CA 1
ATOM 716 C C . SER A 1 90 ? 5.834 -5.475 -39.345 1.00 45.66 90 SER A C 1
ATOM 718 O O . SER A 1 90 ? 5.146 -4.959 -38.467 1.00 45.66 90 SER A O 1
ATOM 720 N N . VAL A 1 91 ? 5.361 -6.475 -40.096 1.00 46.22 91 VAL A N 1
ATOM 721 C CA . VAL A 1 91 ? 3.970 -6.960 -40.049 1.00 46.22 91 VAL A CA 1
ATOM 722 C C . VAL A 1 91 ? 3.747 -7.999 -38.939 1.00 46.22 91 VAL A C 1
ATOM 724 O O . VAL A 1 91 ? 2.603 -8.350 -38.659 1.00 46.22 91 VAL A O 1
ATOM 727 N N . MET A 1 92 ? 4.794 -8.475 -38.250 1.00 47.97 92 MET A N 1
ATOM 728 C CA . MET A 1 92 ? 4.620 -9.502 -37.214 1.00 47.97 92 MET A CA 1
ATOM 729 C C . MET A 1 92 ? 5.312 -9.173 -35.879 1.00 47.97 92 MET A C 1
ATOM 731 O O . MET A 1 92 ? 6.415 -9.652 -35.615 1.00 47.97 92 MET A O 1
ATOM 735 N N . PRO A 1 93 ? 4.653 -8.434 -34.965 1.00 44.03 93 PRO A N 1
ATOM 736 C CA . PRO A 1 93 ? 5.060 -8.423 -33.567 1.00 44.03 93 PRO A CA 1
ATOM 737 C C . PRO A 1 93 ? 4.650 -9.754 -32.917 1.00 44.03 93 PRO A C 1
ATOM 739 O O . PRO A 1 93 ? 3.475 -9.999 -32.638 1.00 44.03 93 PRO A O 1
ATOM 742 N N . LYS A 1 94 ? 5.618 -10.641 -32.658 1.00 47.81 94 LYS A N 1
ATOM 743 C CA . LYS A 1 94 ? 5.398 -11.760 -31.733 1.00 47.81 94 LYS A CA 1
ATOM 744 C C . LYS A 1 94 ? 5.424 -11.206 -30.313 1.00 47.81 94 LYS A C 1
ATOM 746 O O . LYS A 1 94 ? 6.474 -10.837 -29.801 1.00 47.81 94 LYS A O 1
ATOM 751 N N . VAL A 1 95 ? 4.250 -11.146 -29.696 1.00 38.00 95 VAL A N 1
ATOM 752 C CA . VAL A 1 95 ? 4.056 -10.741 -28.301 1.00 38.00 95 VAL A CA 1
ATOM 753 C C . VAL A 1 95 ? 4.662 -11.808 -27.383 1.00 38.00 95 VAL A C 1
ATOM 755 O O . VAL A 1 95 ? 3.996 -12.780 -27.025 1.00 38.00 95 VAL A O 1
ATOM 758 N N . SER A 1 96 ? 5.931 -11.658 -26.999 1.00 48.44 96 SER A N 1
ATOM 759 C CA . SER A 1 96 ? 6.454 -12.313 -25.800 1.00 48.44 96 SER A CA 1
ATOM 760 C C . SER A 1 96 ? 6.071 -11.472 -24.584 1.00 48.44 96 SER A C 1
ATOM 762 O O . SER A 1 96 ? 6.309 -10.265 -24.538 1.00 48.44 96 SE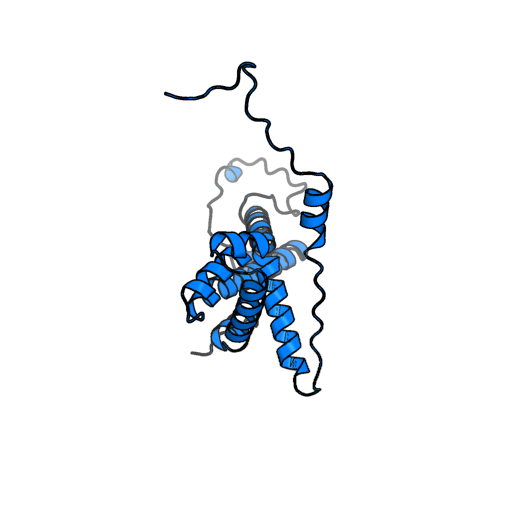R A O 1
ATOM 764 N N . ARG A 1 97 ? 5.448 -12.101 -23.581 1.00 50.31 97 ARG A N 1
ATOM 765 C CA . ARG A 1 97 ? 5.239 -11.472 -22.271 1.00 50.31 97 ARG A CA 1
ATOM 766 C C . ARG A 1 97 ? 6.597 -11.381 -21.579 1.00 50.31 97 ARG A C 1
ATOM 768 O O . ARG A 1 97 ? 7.034 -12.346 -20.963 1.00 50.31 97 ARG A O 1
ATOM 775 N N . GLY A 1 98 ? 7.265 -10.245 -21.740 1.00 57.62 98 GLY A N 1
ATOM 776 C CA . GLY A 1 98 ? 8.555 -9.950 -21.118 1.00 57.62 98 GLY A CA 1
ATOM 777 C C . GLY A 1 98 ? 9.672 -9.714 -22.132 1.00 57.62 98 GLY A C 1
ATOM 778 O O . GLY A 1 98 ? 9.713 -10.347 -23.190 1.00 57.62 98 GLY A O 1
ATOM 779 N N . LYS A 1 99 ? 10.567 -8.783 -21.783 1.00 64.81 99 LYS A N 1
ATOM 780 C CA . LYS A 1 99 ? 11.831 -8.552 -22.491 1.00 64.81 99 LYS A CA 1
ATOM 781 C C . LYS A 1 99 ? 12.814 -9.669 -22.130 1.00 64.81 99 LYS A C 1
ATOM 783 O O . LYS A 1 99 ? 12.859 -10.104 -20.979 1.00 64.81 99 LYS A O 1
ATOM 788 N N . SER A 1 100 ? 13.595 -10.140 -23.094 1.00 68.00 100 SER A N 1
ATOM 789 C CA . SER A 1 100 ? 14.678 -11.098 -22.847 1.00 68.00 100 SER A CA 1
ATOM 790 C C . SER A 1 100 ? 15.817 -10.462 -22.034 1.00 68.00 100 SER A C 1
ATOM 792 O O . SER A 1 100 ? 15.961 -9.242 -21.997 1.00 68.00 100 SER A O 1
ATOM 794 N N . TYR A 1 101 ? 16.674 -11.275 -21.405 1.00 62.47 101 TYR A N 1
ATOM 795 C CA . TYR A 1 101 ? 17.824 -10.779 -20.627 1.00 62.47 101 TYR A CA 1
ATOM 796 C C . TYR A 1 101 ? 18.748 -9.849 -21.436 1.00 62.47 101 TYR A C 1
ATOM 798 O O . TYR A 1 101 ? 19.178 -8.816 -20.930 1.00 62.47 101 TYR A O 1
ATOM 806 N N . ALA A 1 102 ? 18.999 -10.175 -22.709 1.00 67.06 102 ALA A N 1
ATOM 807 C CA . ALA A 1 102 ? 19.811 -9.345 -23.600 1.00 67.06 102 ALA A CA 1
ATOM 808 C C . ALA A 1 102 ? 19.132 -8.002 -23.932 1.00 67.06 102 ALA A C 1
ATOM 810 O O . ALA A 1 102 ? 19.792 -6.968 -24.018 1.00 67.06 102 ALA A O 1
ATOM 811 N N . GLU A 1 103 ? 17.803 -7.994 -24.071 1.00 65.69 103 GLU A N 1
ATOM 812 C CA . GLU A 1 103 ? 17.033 -6.762 -24.268 1.00 65.69 103 GLU A CA 1
ATOM 813 C C . GLU A 1 103 ? 17.023 -5.884 -23.014 1.00 65.69 103 GLU A C 1
ATOM 815 O O . GLU A 1 103 ? 17.050 -4.666 -23.153 1.00 65.69 103 GLU A O 1
ATOM 820 N N . LEU A 1 104 ? 17.018 -6.478 -21.810 1.00 67.81 104 LEU A N 1
ATOM 821 C CA . LEU A 1 104 ? 17.102 -5.756 -20.533 1.00 67.81 104 LEU A CA 1
ATOM 822 C C . LEU A 1 104 ? 18.455 -5.047 -20.351 1.00 67.81 104 LEU A C 1
ATOM 824 O O . LEU A 1 104 ? 18.498 -3.894 -19.911 1.00 67.81 104 LEU A O 1
ATOM 828 N N . GLU A 1 105 ? 19.564 -5.694 -20.717 1.00 68.94 105 GLU A N 1
ATOM 829 C CA . GLU A 1 105 ? 20.891 -5.063 -20.670 1.00 68.94 105 GLU A CA 1
ATOM 830 C C . GLU A 1 105 ? 20.999 -3.881 -21.640 1.00 68.94 105 GLU A C 1
ATOM 832 O O . GLU A 1 105 ? 21.555 -2.835 -21.279 1.00 68.94 105 GLU A O 1
ATOM 837 N N . ALA A 1 106 ? 20.402 -4.027 -22.826 1.00 72.12 106 ALA A N 1
ATOM 838 C CA . ALA A 1 106 ? 20.421 -3.043 -23.902 1.00 72.12 106 ALA A CA 1
ATOM 839 C C . ALA A 1 106 ? 19.513 -1.818 -23.675 1.00 72.12 106 ALA A C 1
ATOM 841 O O . ALA A 1 106 ? 19.572 -0.878 -24.475 1.00 72.12 106 ALA A O 1
ATOM 842 N N . LEU A 1 107 ? 18.702 -1.805 -22.609 1.00 71.56 107 LEU A N 1
ATOM 843 C CA . LEU A 1 107 ? 17.781 -0.708 -22.308 1.00 71.56 107 LEU A CA 1
ATOM 844 C C . LEU A 1 107 ? 18.495 0.617 -22.055 1.00 71.56 107 LEU A C 1
ATOM 846 O O . LEU A 1 107 ? 19.538 0.685 -21.393 1.00 71.56 107 LEU A O 1
ATOM 850 N N . ASP A 1 108 ? 17.848 1.689 -22.500 1.00 79.56 108 ASP A N 1
ATOM 851 C CA . ASP A 1 108 ? 18.256 3.043 -22.155 1.00 79.56 108 ASP A CA 1
ATOM 852 C C . ASP A 1 108 ? 18.001 3.328 -20.668 1.00 79.56 108 ASP A C 1
ATOM 854 O O . ASP A 1 108 ? 17.107 2.759 -20.040 1.00 79.56 108 ASP A O 1
ATOM 858 N N . ILE A 1 109 ? 18.757 4.274 -20.101 1.00 80.81 109 ILE A N 1
ATOM 859 C CA . ILE A 1 109 ? 18.663 4.662 -18.679 1.00 80.81 109 ILE A CA 1
ATOM 860 C C . ILE A 1 109 ? 17.215 5.001 -18.285 1.00 80.81 109 ILE A C 1
ATOM 862 O O . ILE A 1 109 ? 16.756 4.639 -17.203 1.00 80.81 109 ILE A O 1
ATOM 866 N N . ARG A 1 110 ? 16.467 5.667 -19.176 1.00 81.00 110 ARG A N 1
ATOM 867 C CA . ARG A 1 110 ? 15.055 6.001 -18.946 1.00 81.00 110 ARG A CA 1
ATOM 868 C C . ARG A 1 110 ? 14.180 4.754 -18.806 1.00 81.00 110 ARG A C 1
ATOM 870 O O . ARG A 1 110 ? 13.337 4.724 -17.917 1.00 81.00 110 ARG A O 1
ATOM 877 N N . GLU A 1 111 ? 14.368 3.766 -19.674 1.00 81.88 111 GLU A N 1
ATOM 878 C CA . GLU A 1 111 ? 13.571 2.537 -19.687 1.00 81.88 111 GLU A CA 1
ATOM 879 C C . GLU A 1 111 ? 13.891 1.661 -18.471 1.00 81.88 111 GLU A C 1
ATOM 881 O O . GLU A 1 111 ? 12.972 1.129 -17.852 1.00 81.88 111 GLU A O 1
ATOM 886 N N . LYS A 1 112 ? 15.167 1.594 -18.061 1.00 83.00 112 LYS A N 1
ATOM 887 C CA . LYS A 1 112 ? 15.584 0.932 -16.810 1.00 83.00 112 LYS A CA 1
ATOM 888 C C . LYS A 1 112 ? 14.890 1.552 -15.596 1.00 83.00 112 LYS A C 1
ATOM 890 O O . LYS A 1 112 ? 14.196 0.859 -14.865 1.00 83.00 112 LYS A O 1
ATOM 895 N N . ASN A 1 113 ? 14.940 2.880 -15.469 1.00 86.81 113 ASN A N 1
ATOM 896 C CA . ASN A 1 113 ? 14.262 3.593 -14.381 1.00 86.81 113 ASN A CA 1
ATOM 897 C C . ASN A 1 113 ? 12.735 3.381 -14.369 1.00 86.81 113 ASN A C 1
ATOM 899 O O . ASN A 1 113 ? 12.113 3.448 -13.309 1.00 86.81 113 ASN A O 1
ATOM 903 N N . GLN A 1 114 ? 12.108 3.193 -15.535 1.00 87.19 114 GLN A N 1
ATOM 904 C CA . GLN A 1 114 ? 10.674 2.905 -15.637 1.00 87.19 114 GLN A CA 1
ATOM 905 C C . GLN A 1 114 ? 10.346 1.481 -15.184 1.00 87.19 114 GLN A C 1
ATOM 907 O O . GLN A 1 114 ? 9.363 1.303 -14.470 1.00 87.19 114 GLN A O 1
ATOM 912 N N . LEU A 1 115 ? 11.172 0.500 -15.554 1.00 85.75 115 LEU A N 1
ATOM 913 C CA . LEU A 1 115 ? 11.040 -0.883 -15.092 1.00 85.75 115 LEU A CA 1
ATOM 914 C C . LEU A 1 115 ? 11.252 -1.009 -13.585 1.00 85.75 115 LEU A C 1
ATOM 916 O O . LEU A 1 115 ? 10.407 -1.589 -12.915 1.00 85.75 115 LEU A O 1
ATOM 920 N N . ASP A 1 116 ? 12.312 -0.408 -13.042 1.00 88.31 116 ASP A N 1
ATOM 921 C CA . ASP A 1 116 ? 12.592 -0.449 -11.600 1.00 88.31 116 ASP A CA 1
ATOM 922 C C . ASP A 1 116 ? 11.426 0.138 -10.796 1.00 88.31 116 ASP A C 1
ATOM 924 O O . ASP A 1 116 ? 11.036 -0.358 -9.736 1.00 88.31 116 ASP A O 1
ATOM 928 N N . ARG A 1 117 ? 10.837 1.218 -11.320 1.00 91.62 117 ARG A N 1
ATOM 929 C CA . ARG A 1 117 ? 9.681 1.868 -10.714 1.00 91.62 117 ARG A CA 1
ATOM 930 C C . ARG A 1 117 ? 8.427 0.994 -10.806 1.00 91.62 117 ARG A C 1
ATOM 932 O O . ARG A 1 117 ? 7.694 0.916 -9.822 1.00 91.62 117 ARG A O 1
ATOM 939 N N . LEU A 1 118 ? 8.207 0.337 -11.944 1.00 87.75 118 LEU A N 1
ATOM 940 C CA . LEU A 1 118 ? 7.108 -0.606 -12.136 1.00 87.75 118 LEU A CA 1
ATOM 941 C C . LEU A 1 118 ? 7.208 -1.774 -11.148 1.00 87.75 118 LEU A C 1
ATOM 943 O O . LEU A 1 118 ? 6.270 -1.992 -10.388 1.00 87.75 118 LEU A O 1
ATOM 947 N N . GLU A 1 119 ? 8.360 -2.449 -11.085 1.00 87.25 119 GLU A N 1
ATOM 948 C CA . GLU A 1 119 ? 8.576 -3.581 -10.174 1.00 87.25 119 GLU A CA 1
ATOM 949 C C . GLU A 1 119 ? 8.372 -3.159 -8.715 1.00 87.25 119 GLU A C 1
ATOM 951 O O . GLU A 1 119 ? 7.740 -3.863 -7.921 1.00 87.25 119 GLU A O 1
ATOM 956 N N . LYS A 1 120 ? 8.866 -1.966 -8.356 1.00 90.88 120 LYS A N 1
ATOM 957 C CA . LYS A 1 120 ? 8.642 -1.401 -7.030 1.00 90.88 120 LYS A CA 1
ATOM 958 C C . LYS A 1 120 ? 7.147 -1.263 -6.749 1.00 90.88 120 LYS A C 1
ATOM 960 O O . LYS A 1 120 ? 6.698 -1.763 -5.722 1.00 90.88 120 LYS A O 1
ATOM 965 N N . TYR A 1 121 ? 6.380 -0.598 -7.609 1.00 90.94 121 TYR A N 1
ATOM 966 C CA . TYR A 1 121 ? 4.955 -0.379 -7.352 1.00 90.94 121 TYR A CA 1
ATOM 967 C C . TYR A 1 121 ? 4.154 -1.678 -7.338 1.00 90.94 121 TYR A C 1
ATOM 969 O O . TYR A 1 121 ? 3.354 -1.859 -6.424 1.00 90.94 121 TYR A O 1
ATOM 977 N N . GLU A 1 122 ? 4.420 -2.611 -8.252 1.00 87.06 122 GLU A N 1
ATOM 978 C CA . GLU A 1 122 ? 3.781 -3.933 -8.258 1.00 87.06 122 GLU A CA 1
ATOM 979 C C . GLU A 1 122 ? 4.005 -4.665 -6.932 1.00 87.06 122 GLU A C 1
ATOM 981 O O . GLU A 1 122 ? 3.064 -5.191 -6.339 1.00 87.06 122 GLU A O 1
ATOM 986 N N . ARG A 1 123 ? 5.231 -4.621 -6.401 1.00 87.94 123 ARG A N 1
ATOM 987 C CA . ARG A 1 123 ? 5.561 -5.213 -5.100 1.00 87.94 123 ARG A CA 1
ATOM 988 C C . ARG A 1 123 ? 4.801 -4.560 -3.946 1.00 87.94 123 ARG A C 1
ATOM 990 O O . ARG A 1 123 ? 4.338 -5.262 -3.051 1.00 87.94 123 ARG A O 1
ATOM 997 N N . HIS A 1 124 ? 4.674 -3.234 -3.954 1.00 89.69 124 HIS A N 1
ATOM 998 C CA . HIS A 1 124 ? 3.966 -2.503 -2.898 1.00 89.69 124 HIS A CA 1
ATOM 999 C C . HIS A 1 124 ? 2.459 -2.778 -2.950 1.00 89.69 124 HIS A C 1
ATOM 1001 O O . HIS A 1 124 ? 1.861 -3.057 -1.915 1.00 89.69 124 HIS A O 1
ATOM 1007 N N . VAL A 1 125 ? 1.862 -2.765 -4.144 1.00 90.31 125 VAL A N 1
ATOM 1008 C CA . VAL A 1 125 ? 0.451 -3.115 -4.360 1.00 90.31 125 VAL A CA 1
ATOM 1009 C C . VAL A 1 125 ? 0.183 -4.551 -3.917 1.00 90.31 125 VAL A C 1
ATOM 1011 O O . VAL A 1 125 ? -0.726 -4.778 -3.123 1.00 90.31 125 VAL A O 1
ATOM 1014 N N . TYR A 1 126 ? 1.029 -5.502 -4.322 1.00 88.44 126 TYR A N 1
ATOM 1015 C CA . TYR A 1 126 ? 0.910 -6.897 -3.900 1.00 88.44 126 TYR A CA 1
ATOM 1016 C C . TYR A 1 126 ? 1.012 -7.061 -2.377 1.00 88.44 126 TYR A C 1
ATOM 1018 O O . TYR A 1 126 ? 0.235 -7.804 -1.779 1.00 88.44 126 TYR A O 1
ATOM 1026 N N . ALA A 1 127 ? 1.938 -6.350 -1.726 1.00 89.62 127 ALA A N 1
ATOM 1027 C CA . ALA A 1 127 ? 2.067 -6.374 -0.271 1.00 89.62 127 ALA A CA 1
ATOM 1028 C C . ALA A 1 127 ? 0.802 -5.858 0.433 1.00 89.62 127 ALA A C 1
ATOM 1030 O O . ALA A 1 127 ? 0.392 -6.436 1.436 1.00 89.62 127 ALA A O 1
ATOM 1031 N N . LEU A 1 128 ? 0.181 -4.794 -0.088 1.00 91.25 128 LEU A N 1
ATOM 1032 C CA . LEU A 1 128 ? -1.052 -4.224 0.464 1.00 91.25 128 LEU A CA 1
ATOM 1033 C C . LEU A 1 128 ? -2.248 -5.162 0.264 1.00 91.25 128 LEU A C 1
ATOM 1035 O O . LEU A 1 128 ? -2.991 -5.413 1.204 1.00 91.25 128 LEU A O 1
ATOM 1039 N N . GLU A 1 129 ? -2.393 -5.772 -0.910 1.00 89.69 129 GLU A N 1
ATOM 1040 C CA . GLU A 1 129 ? -3.458 -6.755 -1.152 1.00 89.69 129 GLU A CA 1
ATOM 1041 C C . GLU A 1 129 ? -3.292 -7.998 -0.268 1.00 89.69 129 GLU A C 1
ATOM 1043 O O . GLU A 1 129 ? -4.262 -8.514 0.282 1.00 89.69 129 GLU A O 1
ATOM 1048 N N . LYS A 1 130 ? -2.049 -8.441 -0.043 1.00 88.62 130 LYS A N 1
ATOM 1049 C CA . LYS A 1 130 ? -1.742 -9.518 0.908 1.00 88.62 130 LYS A CA 1
ATOM 1050 C C . LYS A 1 130 ? -1.915 -9.127 2.369 1.00 88.62 130 LYS A C 1
ATOM 1052 O O . LYS A 1 130 ? -2.071 -10.010 3.210 1.00 88.62 130 LYS A O 1
ATOM 1057 N N . ALA A 1 131 ? -1.921 -7.839 2.695 1.00 90.50 131 ALA A N 1
ATOM 1058 C CA . ALA A 1 131 ? -2.114 -7.384 4.065 1.00 90.50 131 ALA A CA 1
ATOM 1059 C C . ALA A 1 131 ? -3.515 -7.725 4.605 1.00 90.50 131 ALA A C 1
ATOM 1061 O O . ALA A 1 131 ? -3.663 -7.891 5.815 1.00 90.50 131 ALA A O 1
ATOM 1062 N N . LEU A 1 132 ? -4.513 -7.913 3.730 1.00 91.44 132 LEU A N 1
ATOM 1063 C CA . LEU A 1 132 ? -5.851 -8.391 4.102 1.00 91.44 132 LEU A CA 1
ATOM 1064 C C . LEU A 1 132 ? -5.825 -9.731 4.851 1.00 91.44 132 LEU A C 1
ATOM 1066 O O . LEU A 1 132 ? -6.601 -9.917 5.790 1.00 91.44 132 LEU A O 1
ATOM 1070 N N . ASP A 1 133 ? -4.907 -10.632 4.482 1.00 90.19 133 ASP A N 1
ATOM 1071 C CA . ASP A 1 133 ? -4.768 -11.963 5.093 1.00 90.19 133 ASP A CA 1
ATOM 1072 C C . ASP A 1 133 ? -4.287 -11.882 6.556 1.00 90.19 133 ASP A C 1
ATOM 1074 O O . ASP A 1 133 ? -4.500 -12.802 7.344 1.00 90.19 133 ASP A O 1
ATOM 1078 N N . VAL A 1 134 ? -3.644 -10.772 6.937 1.00 92.12 134 VAL A N 1
ATOM 1079 C CA . VAL A 1 134 ? -3.114 -10.536 8.290 1.00 92.12 134 VAL A CA 1
ATOM 1080 C C . VAL A 1 134 ? -4.198 -10.014 9.239 1.00 92.12 134 VAL A C 1
ATOM 1082 O O . VAL A 1 134 ? -4.093 -10.182 10.457 1.00 92.12 134 VAL A O 1
ATOM 1085 N N . LEU A 1 135 ? -5.242 -9.374 8.706 1.00 92.50 135 LEU A N 1
ATOM 1086 C CA . LEU A 1 135 ? -6.275 -8.732 9.513 1.00 92.50 135 LEU A CA 1
ATOM 1087 C C . LEU A 1 135 ? -7.196 -9.766 10.163 1.00 92.50 135 LEU A C 1
ATOM 1089 O O . LEU A 1 135 ? -7.759 -10.644 9.507 1.00 92.50 135 LEU A O 1
ATOM 1093 N N . LYS A 1 136 ? -7.374 -9.632 11.480 1.00 85.94 136 LYS A N 1
ATOM 1094 C CA . LYS A 1 136 ? -8.102 -10.613 12.300 1.00 85.94 136 LYS A CA 1
ATOM 1095 C C . LYS A 1 136 ? -9.620 -10.510 12.177 1.00 85.94 136 LYS A C 1
ATOM 1097 O O . LYS A 1 136 ? -10.297 -11.533 12.174 1.00 85.94 136 LYS A O 1
ATOM 1102 N N . ASP A 1 137 ? -10.149 -9.289 12.144 1.00 92.69 137 ASP A N 1
ATOM 1103 C CA . ASP A 1 137 ? -11.591 -9.024 12.148 1.00 92.69 137 ASP A CA 1
ATOM 1104 C C . ASP A 1 137 ? -12.089 -8.695 10.738 1.00 92.69 137 ASP A C 1
ATOM 1106 O O . ASP A 1 137 ? -11.479 -7.915 10.007 1.00 92.69 137 ASP A O 1
ATOM 1110 N N . GLU A 1 138 ? -13.252 -9.231 10.386 1.00 94.19 138 GLU A N 1
ATOM 1111 C CA . GLU A 1 138 ? -13.918 -8.962 9.115 1.00 94.19 138 GLU A CA 1
ATOM 1112 C C . GLU A 1 138 ? -14.263 -7.476 8.967 1.00 94.19 138 GLU A C 1
ATOM 1114 O O . GLU A 1 138 ? -14.137 -6.895 7.893 1.00 94.19 138 GLU A O 1
ATOM 1119 N N . ARG A 1 139 ? -14.616 -6.805 10.071 1.00 94.19 139 ARG A N 1
ATOM 1120 C CA . ARG A 1 139 ? -14.864 -5.355 10.040 1.00 94.19 139 ARG A CA 1
ATOM 1121 C C . ARG A 1 139 ? -13.609 -4.561 9.711 1.00 94.19 139 ARG A C 1
ATOM 1123 O O . ARG A 1 139 ? -13.706 -3.540 9.036 1.00 94.19 139 ARG A O 1
ATOM 1130 N N . GLN A 1 140 ? -12.448 -5.005 10.192 1.00 95.12 140 GLN A N 1
ATOM 1131 C CA . GLN A 1 140 ? -11.176 -4.357 9.879 1.00 95.12 140 GLN A CA 1
ATOM 1132 C C . GLN A 1 140 ? -10.819 -4.537 8.408 1.00 95.12 140 GLN A C 1
ATOM 1134 O O . GLN A 1 140 ? -10.344 -3.581 7.804 1.00 95.12 140 GLN A O 1
ATOM 1139 N N . LYS A 1 141 ? -11.111 -5.704 7.822 1.00 96.06 141 LYS A N 1
ATOM 1140 C CA . LYS A 1 141 ? -10.950 -5.936 6.381 1.00 96.06 141 LYS A CA 1
ATOM 1141 C C . LYS A 1 141 ? -11.822 -4.998 5.556 1.00 96.06 141 LYS A C 1
ATOM 1143 O O . LYS A 1 141 ? -11.288 -4.286 4.724 1.00 96.06 141 LYS A O 1
ATOM 1148 N N . ILE A 1 142 ? -13.110 -4.874 5.889 1.00 96.19 142 ILE A N 1
ATOM 1149 C CA . ILE A 1 142 ? -14.014 -3.939 5.196 1.00 96.19 142 ILE A CA 1
ATOM 1150 C C . ILE A 1 142 ? -13.511 -2.493 5.315 1.00 96.19 142 ILE A C 1
ATOM 1152 O O . ILE A 1 142 ? -13.485 -1.760 4.332 1.00 96.19 142 ILE A O 1
ATOM 1156 N N . ILE A 1 143 ? -13.092 -2.065 6.515 1.00 96.06 143 ILE A N 1
ATOM 1157 C CA . ILE A 1 143 ? -12.504 -0.728 6.697 1.00 96.06 143 ILE A CA 1
ATOM 1158 C C . ILE A 1 143 ? -11.264 -0.574 5.817 1.00 96.06 143 ILE A C 1
ATOM 1160 O O . ILE A 1 143 ? -11.102 0.471 5.198 1.00 96.06 143 ILE A O 1
ATOM 1164 N N . TYR A 1 144 ? -10.398 -1.584 5.775 1.00 96.25 144 TYR A N 1
ATOM 1165 C CA . TYR A 1 144 ? -9.179 -1.569 4.980 1.00 96.25 144 TYR A CA 1
ATOM 1166 C C . TYR A 1 144 ? -9.460 -1.480 3.479 1.00 96.25 144 TYR A C 1
ATOM 1168 O O . TYR A 1 144 ? -8.888 -0.609 2.831 1.00 96.25 144 TYR A O 1
ATOM 1176 N N . ASP A 1 145 ? -10.395 -2.274 2.958 1.00 94.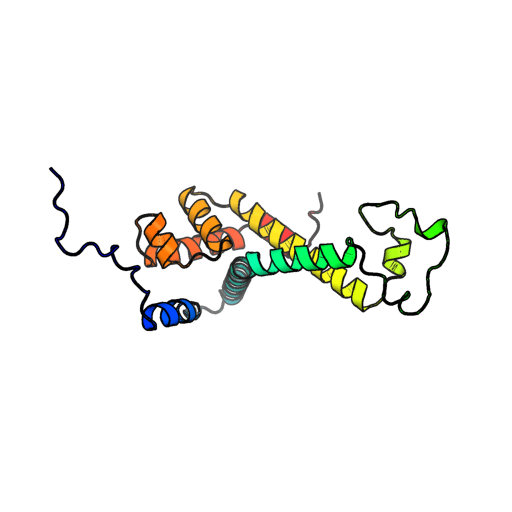88 145 ASP A N 1
ATOM 1177 C CA . ASP A 1 145 ? -10.840 -2.205 1.563 1.00 94.88 145 ASP A CA 1
ATOM 1178 C C . ASP A 1 145 ? -11.325 -0.793 1.220 1.00 94.88 145 ASP A C 1
ATOM 1180 O O . ASP A 1 145 ? -10.844 -0.173 0.274 1.00 94.88 145 ASP A O 1
ATOM 1184 N N . CYS A 1 146 ? -12.176 -0.206 2.068 1.00 94.88 146 CYS A N 1
ATOM 1185 C CA . CYS A 1 146 ? -12.633 1.164 1.857 1.00 94.88 146 CYS A CA 1
ATOM 1186 C C . CYS A 1 146 ? -11.496 2.203 1.909 1.00 94.88 146 CYS A C 1
ATOM 1188 O O . CYS A 1 146 ? -11.597 3.252 1.274 1.00 94.88 146 CYS A O 1
ATOM 1190 N N . LEU A 1 147 ? -10.434 1.963 2.687 1.00 93.62 147 LEU A N 1
ATOM 1191 C CA . LEU A 1 147 ? -9.266 2.850 2.722 1.00 93.62 147 LEU A CA 1
ATOM 1192 C C . LEU A 1 147 ? -8.448 2.756 1.432 1.00 93.62 147 LEU A C 1
ATOM 1194 O O . LEU A 1 147 ? -7.952 3.785 0.975 1.00 93.62 147 LEU A O 1
ATOM 1198 N N . LEU A 1 148 ? -8.314 1.555 0.860 1.00 91.62 148 LEU A N 1
ATOM 1199 C CA . LEU A 1 148 ? -7.656 1.340 -0.432 1.00 91.62 148 LEU A CA 1
ATOM 1200 C C . LEU A 1 148 ? -8.447 1.983 -1.580 1.00 91.62 148 LEU A C 1
ATOM 1202 O O . LEU A 1 148 ? -7.844 2.558 -2.485 1.00 91.62 148 LEU A O 1
ATOM 1206 N N . ASP A 1 149 ? -9.778 1.979 -1.486 1.00 89.69 149 ASP A N 1
ATOM 1207 C CA . ASP A 1 149 ? -10.698 2.659 -2.410 1.00 89.69 149 ASP A CA 1
ATOM 1208 C C . ASP A 1 149 ? -10.763 4.191 -2.208 1.00 89.69 149 ASP A C 1
ATOM 1210 O O . ASP A 1 149 ? -11.643 4.865 -2.747 1.00 89.69 149 ASP A O 1
ATOM 1214 N N . GLU A 1 150 ? -9.858 4.762 -1.404 1.00 89.50 150 GLU A N 1
ATOM 1215 C CA . GLU A 1 150 ? -9.778 6.198 -1.100 1.00 89.50 150 GLU A CA 1
ATOM 1216 C C . GLU A 1 150 ? -11.074 6.784 -0.493 1.00 89.50 150 GLU A C 1
ATOM 1218 O O . GLU A 1 150 ? -11.339 7.989 -0.577 1.00 89.50 150 GLU A O 1
ATOM 1223 N N . MET A 1 151 ? -11.897 5.964 0.173 1.00 90.50 151 MET A N 1
ATOM 1224 C CA . MET A 1 151 ? -13.099 6.457 0.845 1.00 90.50 151 MET A CA 1
ATOM 1225 C C . MET A 1 151 ? -12.734 7.289 2.077 1.00 90.50 151 MET A C 1
ATOM 1227 O O . MET A 1 151 ? -11.927 6.903 2.925 1.00 90.50 151 MET A O 1
ATOM 1231 N N . THR A 1 152 ? -13.403 8.432 2.248 1.00 90.81 152 THR A N 1
ATOM 1232 C CA . THR A 1 152 ? -13.178 9.265 3.437 1.00 90.81 152 THR A CA 1
ATOM 1233 C C . THR A 1 152 ? -13.712 8.581 4.695 1.00 90.81 152 THR A C 1
ATOM 1235 O O . THR A 1 152 ? -14.725 7.878 4.659 1.00 90.81 152 THR A O 1
ATOM 1238 N N . TYR A 1 153 ? -13.113 8.861 5.858 1.00 91.25 153 TYR A N 1
ATOM 1239 C CA . TYR A 1 153 ? -13.564 8.269 7.126 1.00 91.25 153 TYR A CA 1
ATOM 1240 C C . TYR A 1 153 ? -15.042 8.516 7.424 1.00 91.25 153 TYR A C 1
ATOM 1242 O O . TYR A 1 153 ? -15.672 7.703 8.093 1.00 91.25 153 TYR A O 1
ATOM 1250 N N . ARG A 1 154 ? -15.605 9.627 6.936 1.00 91.44 154 ARG A N 1
ATOM 1251 C CA . ARG A 1 154 ? -17.035 9.914 7.071 1.00 91.44 154 ARG A CA 1
ATOM 1252 C C . ARG A 1 154 ? -17.879 8.923 6.273 1.00 91.44 154 ARG A C 1
ATOM 1254 O O . ARG A 1 154 ? -18.851 8.413 6.816 1.00 91.44 154 ARG A O 1
ATOM 1261 N N . HIS A 1 155 ? -17.501 8.623 5.031 1.00 94.19 155 HIS A N 1
ATOM 1262 C CA . HIS A 1 155 ? -18.206 7.635 4.212 1.00 94.19 155 HIS A CA 1
ATOM 1263 C C . HIS A 1 155 ? -18.082 6.230 4.799 1.00 94.19 155 HIS A C 1
ATOM 1265 O O . HIS A 1 155 ? -19.088 5.538 4.912 1.00 94.19 155 HIS A O 1
ATOM 1271 N N . ILE A 1 156 ? -16.890 5.847 5.266 1.00 94.75 156 ILE A N 1
ATOM 1272 C CA . ILE A 1 156 ? -16.669 4.550 5.926 1.00 94.75 156 ILE A CA 1
ATOM 1273 C C . ILE A 1 156 ? -17.517 4.440 7.201 1.00 94.75 156 ILE A C 1
ATOM 1275 O O . ILE A 1 156 ? -18.189 3.438 7.439 1.00 94.75 156 ILE A O 1
ATOM 1279 N N . ALA A 1 157 ? -17.534 5.497 8.015 1.00 94.38 157 ALA A N 1
ATOM 1280 C CA . ALA A 1 157 ? -18.330 5.556 9.235 1.00 94.38 157 ALA A CA 1
ATOM 1281 C C . ALA A 1 157 ? -19.834 5.421 8.946 1.00 94.38 157 ALA A C 1
ATOM 1283 O O . ALA A 1 157 ? -20.521 4.676 9.645 1.00 94.38 157 ALA A O 1
ATOM 1284 N N . LEU A 1 158 ? -20.332 6.085 7.897 1.00 95.25 158 LEU A N 1
ATOM 1285 C CA . LEU A 1 158 ? -21.719 5.953 7.446 1.00 95.25 158 LEU A CA 1
ATOM 1286 C C . LEU A 1 158 ? -22.022 4.537 6.944 1.00 95.25 158 LEU A C 1
ATOM 1288 O O . LEU A 1 158 ? -23.035 3.969 7.343 1.00 95.25 158 LEU A O 1
ATOM 1292 N N . HIS A 1 159 ? -21.133 3.952 6.135 1.00 93.69 159 HIS A N 1
ATOM 1293 C CA . HIS A 1 159 ? -21.271 2.591 5.611 1.00 93.69 159 HIS A CA 1
ATOM 1294 C C . HIS A 1 159 ? -21.386 1.548 6.734 1.00 93.69 159 HIS A C 1
ATOM 1296 O O . HIS A 1 159 ? -22.217 0.647 6.667 1.00 93.69 159 HIS A O 1
ATOM 1302 N N . LEU A 1 160 ? -20.607 1.710 7.806 1.00 93.88 160 LEU A N 1
ATOM 1303 C CA . LEU A 1 160 ? -20.575 0.784 8.942 1.00 93.88 160 LEU A CA 1
ATOM 1304 C C . LEU A 1 160 ? -21.556 1.139 10.070 1.00 93.88 160 LEU A C 1
ATOM 1306 O O . LEU A 1 160 ? -21.592 0.435 11.080 1.00 93.88 160 LEU A O 1
ATOM 1310 N N . ALA A 1 161 ? -22.312 2.236 9.942 1.00 95.06 161 ALA A N 1
ATOM 1311 C CA . ALA A 1 161 ? -23.130 2.809 11.014 1.00 95.06 161 ALA A CA 1
ATOM 1312 C C . ALA A 1 161 ? -22.342 3.015 12.331 1.00 95.06 161 ALA A C 1
ATOM 1314 O O . ALA A 1 161 ? -22.805 2.704 13.433 1.00 95.06 161 ALA A O 1
ATOM 1315 N N . ARG A 1 162 ? -21.111 3.528 12.219 1.00 95.31 162 ARG A N 1
ATOM 1316 C CA . ARG A 1 162 ? -20.198 3.812 13.339 1.00 95.31 162 ARG A CA 1
ATOM 1317 C C . ARG A 1 162 ? -19.758 5.272 13.347 1.00 95.31 162 ARG A C 1
ATOM 1319 O O . ARG A 1 162 ? -20.090 6.051 12.462 1.00 95.31 162 ARG A O 1
ATOM 1326 N N . SER A 1 163 ? -19.024 5.667 14.385 1.00 94.50 163 SER A N 1
ATOM 1327 C CA . SER A 1 163 ? -18.449 7.009 14.474 1.00 94.50 163 SER A CA 1
ATOM 1328 C C . SER A 1 163 ? -17.164 7.128 13.642 1.00 94.50 163 SER A C 1
ATOM 1330 O O . SER A 1 163 ? -16.413 6.163 13.492 1.00 94.50 163 SER A O 1
ATOM 1332 N N . LYS A 1 164 ? -16.853 8.343 13.163 1.00 91.00 164 LYS A N 1
ATOM 1333 C CA . LYS A 1 164 ? -15.563 8.660 12.508 1.00 91.00 164 LYS A CA 1
ATOM 1334 C C . LYS A 1 164 ? -14.370 8.306 13.409 1.00 91.00 164 LYS A C 1
ATOM 1336 O O . LYS A 1 164 ? -13.352 7.826 12.923 1.00 91.00 164 LYS A O 1
ATOM 1341 N N . TYR A 1 165 ? -14.512 8.503 14.724 1.00 92.62 165 TYR A N 1
ATOM 1342 C CA . TYR A 1 165 ? -13.481 8.161 15.708 1.00 92.62 165 TYR A CA 1
ATOM 1343 C C . TYR A 1 165 ? -13.201 6.655 15.759 1.00 92.62 165 TYR A C 1
ATOM 1345 O O . TYR A 1 165 ? -12.042 6.253 15.769 1.00 92.62 165 TYR A O 1
ATOM 1353 N N . TYR A 1 166 ? -14.247 5.823 15.714 1.00 93.56 166 TYR A N 1
ATOM 1354 C CA . TYR A 1 166 ? -14.085 4.372 15.652 1.00 93.56 166 TYR A CA 1
ATOM 1355 C C . TYR A 1 166 ? -13.281 3.955 14.415 1.00 93.56 166 TYR A C 1
ATOM 1357 O O . TYR A 1 166 ? -12.317 3.209 14.547 1.00 93.56 166 TYR A O 1
ATOM 1365 N N . VAL A 1 167 ? -13.608 4.497 13.236 1.00 94.06 167 VAL A N 1
ATOM 1366 C CA . VAL A 1 167 ? -12.863 4.219 11.993 1.00 94.06 167 VAL A CA 1
ATOM 1367 C C . VAL A 1 167 ? -11.401 4.657 12.111 1.00 94.06 167 VAL A C 1
ATOM 1369 O O . VAL A 1 167 ? -10.507 3.900 11.744 1.00 94.06 167 VAL A O 1
ATOM 1372 N N . ARG A 1 168 ? -11.137 5.843 12.677 1.00 92.31 168 ARG A N 1
ATOM 1373 C CA . ARG A 1 168 ? -9.769 6.333 12.917 1.00 92.31 168 ARG A CA 1
ATOM 1374 C C . ARG A 1 168 ? -8.978 5.394 13.830 1.00 92.31 168 ARG A C 1
ATOM 1376 O O . ARG A 1 168 ? -7.821 5.112 13.534 1.00 92.31 168 ARG A O 1
ATOM 1383 N N . ASN A 1 169 ? -9.594 4.899 14.904 1.00 92.94 169 ASN A N 1
ATOM 1384 C CA . ASN A 1 169 ? -8.950 3.940 15.798 1.00 92.94 169 ASN A CA 1
ATOM 1385 C C . ASN A 1 169 ? -8.660 2.621 15.080 1.00 92.94 169 ASN A C 1
ATOM 1387 O O . ASN A 1 169 ? -7.526 2.160 15.091 1.00 92.94 169 ASN A O 1
ATOM 1391 N N . GLN A 1 170 ? -9.657 2.069 14.382 1.00 94.94 170 GLN A N 1
ATOM 1392 C CA . GLN A 1 170 ? -9.491 0.824 13.631 1.00 94.94 170 GLN A CA 1
ATOM 1393 C C . GLN A 1 170 ? -8.409 0.937 12.559 1.00 94.94 170 GLN A C 1
ATOM 1395 O O . GLN A 1 170 ? -7.631 0.011 12.381 1.00 94.94 170 GLN A O 1
ATOM 1400 N N . ARG A 1 171 ? -8.291 2.083 11.887 1.00 93.12 171 ARG A N 1
ATOM 1401 C CA . ARG A 1 171 ? -7.201 2.340 10.943 1.00 93.12 171 ARG A CA 1
ATOM 1402 C C . ARG A 1 171 ? -5.826 2.261 11.616 1.00 93.12 171 ARG A C 1
ATOM 1404 O O . ARG A 1 171 ? -4.919 1.654 11.055 1.00 93.12 171 ARG A O 1
ATOM 1411 N N . ASN A 1 172 ? -5.657 2.865 12.792 1.00 92.50 172 ASN A N 1
ATOM 1412 C CA . ASN A 1 172 ? -4.393 2.789 13.531 1.00 92.50 172 ASN A CA 1
ATOM 1413 C C . ASN A 1 172 ? -4.084 1.345 13.955 1.00 92.50 172 ASN A C 1
ATOM 1415 O O . ASN A 1 172 ? -2.947 0.902 13.804 1.00 92.50 172 ASN A O 1
ATOM 1419 N N . ASP A 1 173 ? -5.102 0.603 14.400 1.00 93.50 173 ASP A N 1
ATOM 1420 C CA . ASP A 1 173 ? -4.984 -0.814 14.758 1.00 93.50 173 ASP A CA 1
ATOM 1421 C C . ASP A 1 173 ? -4.587 -1.674 13.543 1.00 93.50 173 ASP A C 1
ATOM 1423 O O . ASP A 1 173 ? -3.724 -2.545 13.651 1.00 93.50 173 ASP A O 1
ATOM 1427 N N . ILE A 1 174 ? -5.179 -1.412 12.371 1.00 94.31 174 ILE A N 1
ATOM 1428 C CA . ILE A 1 174 ? -4.846 -2.052 11.089 1.00 94.31 174 ILE A CA 1
ATOM 1429 C C . ILE A 1 174 ? -3.388 -1.772 10.717 1.00 94.31 174 ILE A C 1
ATOM 1431 O O . ILE A 1 174 ? -2.628 -2.704 10.469 1.00 94.31 174 ILE A O 1
ATOM 1435 N N . ILE A 1 175 ? -2.967 -0.502 10.725 1.00 93.19 175 ILE A N 1
ATOM 1436 C CA . ILE A 1 175 ? -1.583 -0.119 10.407 1.00 93.19 175 ILE A CA 1
ATOM 1437 C C . ILE A 1 175 ? -0.608 -0.805 11.371 1.00 93.19 175 ILE A C 1
ATOM 1439 O O . ILE A 1 175 ? 0.413 -1.326 10.927 1.00 93.19 175 ILE A O 1
ATOM 1443 N N . GLY A 1 176 ? -0.943 -0.865 12.664 1.00 91.38 176 GLY A N 1
ATOM 1444 C CA . GLY A 1 176 ? -0.152 -1.569 13.670 1.00 91.38 176 GLY A CA 1
ATOM 1445 C C . GLY A 1 176 ? 0.002 -3.061 13.365 1.00 91.38 176 GLY A C 1
ATOM 1446 O O . GLY A 1 176 ? 1.118 -3.575 13.393 1.00 91.38 176 GLY A O 1
ATOM 1447 N N . GLN A 1 177 ? -1.087 -3.746 13.002 1.00 92.12 177 GLN A N 1
ATOM 1448 C CA . GLN A 1 177 ? -1.053 -5.163 12.616 1.00 92.12 177 GLN A CA 1
ATOM 1449 C C . GLN A 1 177 ? -0.186 -5.405 11.374 1.00 92.12 177 GLN A C 1
ATOM 1451 O O . GLN A 1 177 ? 0.630 -6.326 11.361 1.00 92.12 177 GLN A O 1
ATOM 1456 N N . ILE A 1 178 ? -0.312 -4.553 10.353 1.00 91.31 178 ILE A N 1
ATOM 1457 C CA . ILE A 1 178 ? 0.494 -4.643 9.129 1.00 91.31 178 ILE A CA 1
ATOM 1458 C C . ILE A 1 178 ? 1.977 -4.425 9.450 1.00 91.31 178 ILE A C 1
ATOM 1460 O O . ILE A 1 178 ? 2.818 -5.202 9.008 1.00 91.31 178 ILE A O 1
ATOM 1464 N N . SER A 1 179 ? 2.307 -3.410 10.255 1.00 89.44 179 SER A N 1
ATOM 1465 C CA . SER A 1 179 ? 3.688 -3.127 10.664 1.00 89.44 179 SER A CA 1
ATOM 1466 C C . SER A 1 179 ? 4.315 -4.252 11.491 1.00 89.44 179 SER A C 1
ATOM 1468 O O . SER A 1 179 ? 5.524 -4.453 11.408 1.00 89.44 179 SER A O 1
ATOM 1470 N N . GLN A 1 180 ? 3.522 -4.997 12.265 1.00 88.69 180 GLN A N 1
ATOM 1471 C CA . GLN A 1 180 ? 3.995 -6.144 13.050 1.00 88.69 180 GLN A CA 1
ATOM 1472 C C . GLN A 1 180 ? 4.197 -7.415 12.209 1.00 88.69 180 GLN A C 1
ATOM 1474 O O . GLN A 1 180 ? 4.891 -8.331 12.648 1.00 88.69 180 GLN A O 1
ATOM 1479 N N . SER A 1 181 ? 3.621 -7.492 11.006 1.00 90.06 181 SER A N 1
ATOM 1480 C CA . SER A 1 181 ? 3.739 -8.672 10.149 1.00 90.06 181 SER A CA 1
ATOM 1481 C C . SER A 1 181 ? 5.098 -8.738 9.453 1.00 90.06 181 SER A C 1
ATOM 1483 O O . SER A 1 181 ? 5.396 -7.963 8.542 1.00 90.06 181 SER A O 1
ATOM 1485 N N . SER A 1 182 ? 5.921 -9.716 9.841 1.00 85.88 182 SER A N 1
ATOM 1486 C CA . SER A 1 182 ? 7.225 -9.970 9.214 1.00 85.88 182 SER A CA 1
ATOM 1487 C C . SER A 1 182 ? 7.100 -10.338 7.734 1.00 85.88 182 SER A C 1
ATOM 1489 O O . SER A 1 182 ? 7.919 -9.904 6.929 1.00 85.88 182 SER A O 1
ATOM 1491 N N . GLN A 1 183 ? 6.053 -11.080 7.357 1.00 86.44 183 GLN A N 1
ATOM 1492 C CA . GLN A 1 183 ? 5.802 -11.482 5.973 1.00 86.44 183 GLN A CA 1
ATOM 1493 C C . GLN A 1 183 ? 5.574 -10.270 5.065 1.00 86.44 183 GLN A C 1
ATOM 1495 O O . GLN A 1 183 ? 6.182 -10.184 4.000 1.00 86.44 183 GLN A O 1
ATOM 1500 N N . ILE A 1 184 ? 4.725 -9.327 5.485 1.00 86.88 184 ILE A N 1
ATOM 1501 C CA . ILE A 1 184 ? 4.432 -8.127 4.689 1.00 86.88 184 ILE A CA 1
ATOM 1502 C C . ILE A 1 184 ? 5.664 -7.229 4.609 1.00 86.88 184 ILE A C 1
ATOM 1504 O O . ILE A 1 184 ? 6.013 -6.759 3.527 1.00 86.88 184 ILE A O 1
ATOM 1508 N N . ASN A 1 185 ? 6.372 -7.049 5.726 1.00 87.06 185 ASN A N 1
ATOM 1509 C CA . ASN A 1 185 ? 7.601 -6.262 5.744 1.00 87.06 185 ASN A CA 1
ATOM 1510 C C . ASN A 1 185 ? 8.675 -6.851 4.815 1.00 87.06 185 ASN A C 1
ATOM 1512 O O . ASN A 1 185 ? 9.297 -6.089 4.083 1.00 87.06 185 ASN A O 1
ATOM 1516 N N . ALA A 1 186 ? 8.838 -8.178 4.774 1.00 85.00 186 ALA A N 1
ATOM 1517 C CA . ALA A 1 186 ? 9.775 -8.842 3.863 1.00 85.00 186 ALA A CA 1
ATOM 1518 C C . ALA A 1 186 ? 9.430 -8.591 2.384 1.00 85.00 186 ALA A C 1
ATOM 1520 O O . ALA A 1 186 ? 10.310 -8.313 1.568 1.00 85.00 186 ALA A O 1
ATOM 1521 N N . ILE A 1 187 ? 8.137 -8.625 2.034 1.00 85.56 187 ILE A N 1
ATOM 1522 C CA . ILE A 1 187 ? 7.688 -8.275 0.680 1.00 85.56 187 ILE A CA 1
ATOM 1523 C C . ILE A 1 187 ? 8.011 -6.806 0.391 1.00 85.56 187 ILE A C 1
ATOM 1525 O O . ILE A 1 187 ? 8.530 -6.505 -0.676 1.00 85.56 187 ILE A O 1
ATOM 1529 N N . LEU A 1 188 ? 7.762 -5.885 1.325 1.00 84.06 188 LEU A N 1
ATOM 1530 C CA . LEU A 1 188 ? 8.029 -4.456 1.121 1.00 84.06 188 LEU A CA 1
ATOM 1531 C C . LEU A 1 188 ? 9.525 -4.135 0.974 1.00 84.06 188 LEU A C 1
ATOM 1533 O O . LEU A 1 188 ? 9.887 -3.306 0.137 1.00 84.06 188 LEU A O 1
ATOM 1537 N N . THR A 1 189 ? 10.401 -4.786 1.745 1.00 84.06 189 THR A N 1
ATOM 1538 C CA . THR A 1 189 ? 11.858 -4.586 1.655 1.00 84.06 189 THR A CA 1
ATOM 1539 C C . THR A 1 189 ? 12.467 -5.252 0.424 1.00 84.06 189 THR A C 1
ATOM 1541 O O . THR A 1 189 ? 13.541 -4.847 -0.019 1.00 84.06 189 THR A O 1
ATOM 1544 N N . GLY A 1 190 ? 11.772 -6.216 -0.189 1.00 71.81 190 GLY A N 1
ATOM 1545 C CA . GLY A 1 190 ? 12.299 -6.959 -1.331 1.00 71.81 190 GLY A CA 1
ATOM 1546 C C . GLY A 1 190 ? 13.325 -8.016 -0.963 1.00 71.81 190 GLY A C 1
ATOM 1547 O O . GLY A 1 190 ? 14.020 -8.523 -1.845 1.00 71.81 190 GLY A O 1
ATOM 1548 N N . GLU A 1 191 ? 13.442 -8.334 0.321 1.00 61.22 191 GLU A N 1
ATOM 1549 C CA . GLU A 1 191 ? 14.246 -9.456 0.765 1.00 61.22 191 GLU A CA 1
ATOM 1550 C C . GLU A 1 191 ? 13.535 -10.726 0.298 1.00 61.22 191 GLU A C 1
ATOM 1552 O O . GLU A 1 191 ? 12.429 -11.049 0.738 1.00 61.22 191 GLU A O 1
ATOM 1557 N N . LYS A 1 192 ? 14.144 -11.443 -0.656 1.00 48.16 192 LYS A N 1
ATOM 1558 C CA . LYS A 1 192 ? 13.697 -12.797 -0.986 1.00 48.16 192 LYS A CA 1
ATOM 1559 C C . LYS A 1 192 ? 13.703 -13.594 0.313 1.00 48.16 192 LYS A C 1
ATOM 1561 O O . LYS A 1 192 ? 14.752 -13.722 0.939 1.00 48.16 192 LYS A O 1
ATOM 1566 N N . GLN A 1 193 ? 12.542 -14.131 0.686 1.00 41.38 193 GLN A N 1
ATOM 1567 C CA . GLN A 1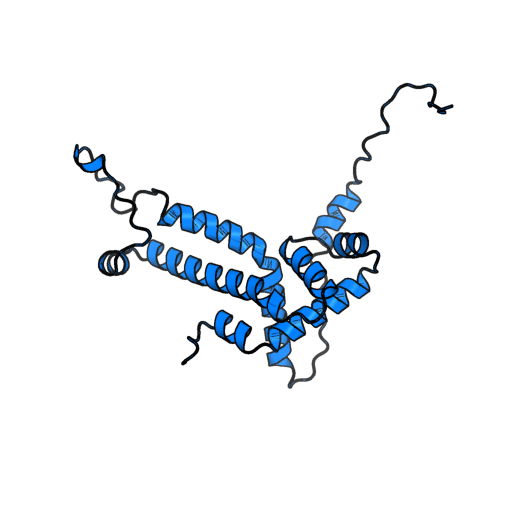 193 ? 12.444 -15.186 1.689 1.00 41.38 193 GLN A CA 1
ATOM 1568 C C . GLN A 1 193 ? 13.439 -16.274 1.273 1.00 41.38 193 GLN A C 1
ATOM 1570 O O . GLN A 1 193 ? 13.258 -16.915 0.235 1.00 41.38 193 GLN A O 1
ATOM 1575 N N . VAL A 1 194 ? 14.537 -16.398 2.018 1.00 35.06 194 VAL A N 1
ATOM 1576 C CA . VAL A 1 194 ? 15.459 -17.522 1.884 1.00 35.06 194 VAL A CA 1
ATOM 1577 C C . VAL A 1 194 ? 14.696 -18.713 2.447 1.00 35.06 194 VAL A C 1
ATOM 1579 O O . VAL A 1 194 ? 14.605 -18.870 3.662 1.00 35.06 194 VAL A O 1
ATOM 1582 N N . VAL A 1 195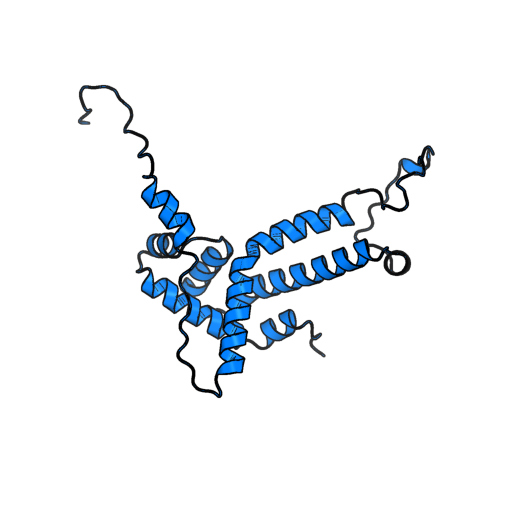 ? 14.042 -19.452 1.552 1.00 33.81 195 VAL A N 1
ATOM 1583 C CA . VAL A 1 195 ? 13.463 -20.771 1.831 1.00 33.81 195 VAL A CA 1
ATOM 1584 C C . VAL A 1 195 ? 14.553 -21.812 1.648 1.00 33.81 195 VAL A C 1
ATOM 1586 O O . VAL A 1 195 ? 15.257 -21.729 0.614 1.00 33.81 195 VAL A O 1
#

Secondary structure (DSSP, 8-state):
-----TT----------HHHHHHHHHGGG-----PPPTTSHHHHHHHHHHHHHHHTHHHHHHHHHHHHHHHHTT---GGGTT----SGGGG-----SS--HHHHHT--HHHHHHHHHHHHHHHHHHHHHHHGGG--SHHHHHHHHHHHTT--HHHHHHHTT--HHHHHHHHHHHHHHHHH-HHHHHHHHT-----

Nearest PDB structures (foldseek):
  8x6g-assembly1_H  TM=3.776E-01  e=1.488E+00  Staphylococcus aureus
  8z6g-assembly3_F  TM=3.492E-01  e=4.560E+00  Pseudomonas aeruginosa
  5odw-assembly1_C  TM=2.471E-01  e=1.808E+00  Pseudomonas aeruginosa PAO1
  2nox-assembly1_B  TM=1.735E-01  e=2.306E+00  Cupriavidus metallidurans

Solvent-accessible surface area (backbone atoms only — not comparable to full-atom values): 12053 Å² total; per-residue (Å²): 136,87,87,78,72,100,72,88,67,78,82,71,81,79,72,76,50,75,65,61,60,48,48,73,72,54,68,84,69,75,77,85,82,76,87,80,59,88,85,47,56,67,59,54,53,47,36,52,50,52,53,48,50,44,69,41,37,55,60,41,51,56,50,38,55,53,47,50,37,50,76,73,50,79,56,75,56,75,90,50,76,82,58,82,77,85,50,87,74,69,78,64,85,78,86,61,96,66,80,53,74,70,55,60,71,69,47,51,74,70,56,48,56,49,50,58,50,38,56,49,40,53,41,47,50,52,30,56,65,54,43,54,80,73,50,88,46,71,68,57,40,56,53,48,53,41,43,46,69,67,50,51,54,64,57,52,11,60,76,70,76,50,52,49,65,56,48,55,51,50,50,52,53,50,40,50,54,50,66,68,33,64,70,45,49,34,48,64,72,63,56,75,80,86,124

Radius of gyration: 24.27 Å; Cα contacts (8 Å, |Δi|>4): 106; chains: 1; bounding box: 74×46×69 Å

pLDDT: mean 71.71, std 21.69, range [33.81, 96.25]

Mean predicted aligned error: 14.7 Å

Foldseek 3Di:
DDDDDPPPDPPDPPPQDVVNVVVVVVVVPPDDDDPDDPVCPVVVVQLVVLVVLLQCLVVLVVLLVVLCCCLQNDDDAVVCVPVPPPDPVVPDDPRDPDDDPVRLVVDDPVNVVSVVSNVLSVLSNVLLVCLLVQDDDPLLSQLSVCSSVVHDLVVNCVVVVHDSVVSVVSSSVSSSSSSPDPVSVCSNVVPPPPD